Protein AF-A0A2M7DQI8-F1 (afdb_monomer)

Foldseek 3Di:
DDQADPPPPPQFQPPPPVPDPCNPVGDDDDDLVCVVVVLVVCLVVLHAEDEAEPRLLSVPDPVSLPPFFLVVVVVVLVSVLVSLLVCVVVVVSHFYYYPLQDTPCCVVDALQFADQQAALVPVQPVDWDADPVQFIDSDPLQPDGQDGVVVDPPVCSCVVGPVNVVNRRQGLNQEPCPLAQQCRPNSLHDLSQCCSQQVGSRYGRVVCLSVPVSSLVRVLVSDDPVSNVSNNVNTDPPGDRRDQDDGGSNNSNPPPDDD

Organism: NCBI:txid1974560

InterPro domains:
  IPR013785 Aldolase-type TIM barrel [G3DSA:3.20.20.70] (28-225)
  IPR023885 4Fe4S-binding SPASM domain [TIGR04085] (121-204)
  IPR050377 Radical SAM PqqA peptide cyclase/Mycofactocin maturase MftC-like [PTHR11228] (31-205)
  IPR058240 Radical SAM superfamily [SSF102114] (32-190)

Solvent-accessible surface area (backbone atoms only — not comparable to full-atom values): 15429 Å² total; per-residue (Å²): 133,86,71,73,70,84,79,78,81,65,47,29,66,67,65,85,51,95,82,47,95,56,64,90,77,50,72,52,75,78,55,80,83,48,51,70,55,49,51,54,50,46,60,76,67,63,48,54,55,49,75,48,62,59,90,68,70,77,49,76,33,82,87,49,76,84,68,63,41,54,71,52,51,55,55,50,49,48,54,49,36,54,51,50,54,49,38,54,75,63,67,51,77,42,48,42,32,34,67,100,76,47,53,78,63,50,90,80,51,83,89,73,67,44,48,51,84,37,40,58,60,57,94,44,72,92,47,74,43,71,45,97,90,34,34,31,21,66,42,87,82,54,64,51,71,75,43,38,63,85,82,42,54,72,66,56,48,70,73,69,27,62,66,59,52,60,56,67,67,45,28,25,62,72,26,82,52,79,66,34,21,48,42,30,71,49,24,44,32,51,47,35,52,5,30,73,66,68,73,35,64,69,45,48,13,65,67,50,50,63,42,51,64,48,40,61,68,54,45,43,80,74,48,56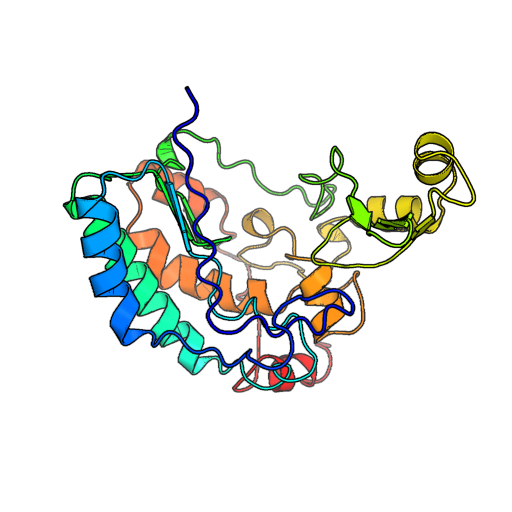,72,67,55,37,50,55,54,54,70,43,43,40,85,92,27,46,76,68,88,72,49,71,63,26,64,70,49,33,59,65,51,78,77,85,125

Sequence (259 aa):
MFNSARLELTGSCDIKCLYCHAGEKNSACYKEEEIPDLYKLLKKLGIYRWRLSQLWKTVRTEKNRDILNFSEYDKMFSLYADLISRHQGDGKPFMFSIDNVYYSWIDKEDYAPMSLSGHPCSYNYEFLCVNANGDLIFCPALNLPFASVKEQTIKEATVNSKWLSDFKNITVGSLSCGNCRYIKICGGGCRADSRRWLGTIKAIDPNSCCMMPRIEKRILPLLGEEEQKAFRSLINQDGSFPLIQGRNIQEATKSPERR

pLDDT: mean 79.58, std 18.84, range [30.72, 96.62]

Structure (mmCIF, N/CA/C/O backbone):
data_AF-A0A2M7DQI8-F1
#
_entry.id   AF-A0A2M7DQI8-F1
#
loop_
_atom_site.group_PDB
_atom_site.id
_atom_site.type_symbol
_atom_site.label_atom_id
_atom_site.label_alt_id
_atom_site.label_comp_id
_atom_site.label_asym_id
_atom_site.label_entity_id
_atom_site.label_seq_id
_atom_site.pdbx_PDB_ins_code
_atom_site.Cartn_x
_atom_site.Cartn_y
_atom_site.Cartn_z
_atom_site.occupancy
_atom_site.B_iso_or_equiv
_atom_site.auth_seq_id
_atom_site.auth_comp_id
_atom_site.auth_asym_id
_atom_site.auth_atom_id
_atom_site.pdbx_PDB_model_num
ATOM 1 N N . MET A 1 1 ? 6.430 -25.056 15.417 1.00 35.06 1 MET A N 1
ATOM 2 C CA . MET A 1 1 ? 5.352 -25.580 14.551 1.00 35.06 1 MET A CA 1
ATOM 3 C C . MET A 1 1 ? 4.614 -24.363 14.001 1.00 35.06 1 MET A C 1
ATOM 5 O O . MET A 1 1 ? 4.043 -23.620 14.788 1.00 35.06 1 MET A O 1
ATOM 9 N N . PHE A 1 2 ? 4.781 -24.033 12.716 1.00 30.72 2 PHE A N 1
ATOM 10 C CA . PHE A 1 2 ? 4.192 -22.822 12.129 1.00 30.72 2 PHE A CA 1
ATOM 11 C C . PHE A 1 2 ? 2.719 -23.086 11.800 1.00 30.72 2 PHE A C 1
ATOM 13 O O . PHE A 1 2 ? 2.414 -23.714 10.793 1.00 30.72 2 PHE A O 1
ATOM 20 N N . ASN A 1 3 ? 1.808 -22.609 12.650 1.00 32.09 3 ASN A N 1
ATOM 21 C CA . ASN A 1 3 ? 0.359 -22.715 12.443 1.00 32.09 3 ASN A CA 1
ATOM 22 C C . ASN A 1 3 ? -0.158 -21.560 11.563 1.00 32.09 3 ASN A C 1
ATOM 24 O O . ASN A 1 3 ? -1.115 -20.870 11.917 1.00 32.09 3 ASN A O 1
ATOM 28 N N . SER A 1 4 ? 0.505 -21.283 10.437 1.00 36.38 4 SER A N 1
ATOM 29 C CA . SER A 1 4 ? 0.066 -20.251 9.496 1.00 36.38 4 SER A CA 1
ATOM 30 C C . SER A 1 4 ? -0.778 -20.870 8.383 1.00 36.38 4 SER A C 1
ATOM 32 O O . SER A 1 4 ? -0.272 -21.437 7.420 1.00 36.38 4 SER A O 1
ATOM 34 N N . ALA A 1 5 ? -2.097 -20.716 8.482 1.00 36.84 5 ALA A N 1
ATOM 35 C CA . ALA A 1 5 ? -2.986 -20.918 7.346 1.00 36.84 5 ALA A CA 1
ATOM 36 C C . ALA A 1 5 ? -3.052 -19.612 6.539 1.00 36.84 5 ALA A C 1
ATOM 38 O O . ALA A 1 5 ? -3.620 -18.619 6.994 1.00 36.84 5 ALA A O 1
ATOM 39 N N . ARG A 1 6 ? -2.466 -19.589 5.336 1.00 39.00 6 ARG A N 1
ATOM 40 C CA . ARG A 1 6 ? -2.738 -18.533 4.352 1.00 39.00 6 ARG A CA 1
ATOM 41 C C . ARG A 1 6 ? -4.013 -18.916 3.608 1.00 39.00 6 ARG A C 1
ATOM 43 O O . ARG A 1 6 ? -3.951 -19.580 2.581 1.00 39.00 6 ARG A O 1
ATOM 50 N N . LEU A 1 7 ? -5.164 -18.511 4.140 1.00 37.44 7 LEU A N 1
ATOM 51 C CA . LEU A 1 7 ? -6.397 -18.519 3.359 1.00 37.44 7 LEU A CA 1
ATOM 52 C C . LEU A 1 7 ? -6.361 -17.322 2.404 1.00 37.44 7 LEU A C 1
ATOM 54 O O . LEU A 1 7 ? -6.697 -16.199 2.773 1.00 37.44 7 LEU A O 1
ATOM 58 N N . GLU A 1 8 ? -5.930 -17.559 1.168 1.00 37.31 8 GLU A N 1
ATOM 59 C CA . GLU A 1 8 ? -6.348 -16.707 0.060 1.00 37.31 8 GLU A CA 1
ATOM 60 C C . GLU A 1 8 ? -7.767 -17.125 -0.309 1.00 37.31 8 GLU A C 1
ATOM 62 O O . GLU A 1 8 ? -7.979 -18.100 -1.026 1.00 37.31 8 GLU A O 1
ATOM 67 N N . LEU A 1 9 ? -8.755 -16.392 0.207 1.00 38.78 9 LEU A N 1
ATOM 68 C CA . LEU A 1 9 ? -10.102 -16.431 -0.344 1.00 38.78 9 LEU A CA 1
ATOM 69 C C . LEU A 1 9 ? -10.062 -15.717 -1.692 1.00 38.78 9 LEU A C 1
ATOM 71 O O . LEU A 1 9 ? -10.496 -14.577 -1.837 1.00 38.78 9 LEU A O 1
ATOM 75 N N . THR A 1 10 ? -9.516 -16.394 -2.698 1.00 32.91 10 THR A N 1
ATOM 76 C CA . THR A 1 10 ? -9.933 -16.109 -4.057 1.00 32.91 10 THR A CA 1
ATOM 77 C C . THR A 1 10 ? -11.372 -16.599 -4.145 1.00 32.91 10 THR A C 1
ATOM 79 O O . THR A 1 10 ? -11.633 -17.771 -4.410 1.00 32.91 10 THR A O 1
ATOM 82 N N . GLY A 1 11 ? -12.328 -15.686 -3.984 1.00 46.19 11 GLY A N 1
ATOM 83 C CA . GLY A 1 11 ? -13.402 -15.734 -4.961 1.00 46.19 11 GLY A CA 1
ATOM 84 C C . GLY A 1 11 ? -12.736 -15.751 -6.338 1.00 46.19 11 GLY A C 1
ATOM 85 O O . GLY A 1 11 ? -11.694 -15.124 -6.523 1.00 46.19 11 GLY A O 1
ATOM 86 N N . SER A 1 12 ? -13.295 -16.500 -7.273 1.00 39.72 12 SER A N 1
ATOM 87 C CA . SER A 1 12 ? -12.975 -16.455 -8.698 1.00 39.72 12 SER A CA 1
ATOM 88 C C . SER A 1 12 ? -11.634 -15.883 -9.142 1.00 39.72 12 SER A C 1
ATOM 90 O O . SER A 1 12 ? -11.569 -14.697 -9.446 1.00 39.72 12 SER A O 1
ATOM 92 N N . CYS A 1 13 ? -10.582 -16.695 -9.213 1.00 41.12 13 CYS A N 1
ATOM 93 C CA . CYS A 1 13 ? -9.300 -16.271 -9.761 1.00 41.12 13 CYS A CA 1
ATOM 94 C C . CYS A 1 13 ? -9.490 -15.691 -11.176 1.00 41.12 13 CYS A 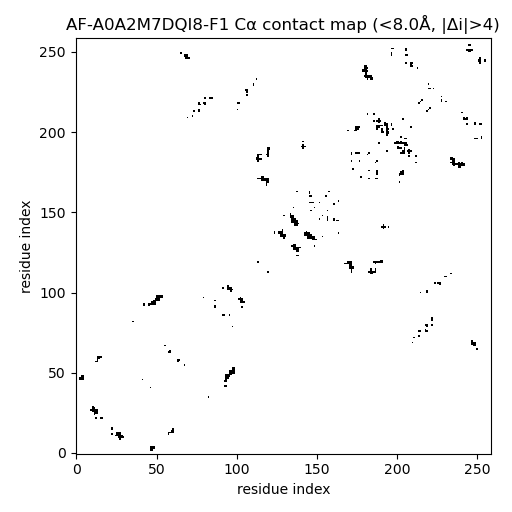C 1
ATOM 96 O O . CYS A 1 13 ? -9.887 -16.397 -12.100 1.00 41.12 13 CYS A O 1
ATOM 98 N N . ASP A 1 14 ? -9.228 -14.398 -11.353 1.00 43.34 14 ASP A N 1
ATOM 99 C CA . ASP A 1 14 ? -9.335 -13.719 -12.643 1.00 43.34 14 ASP A CA 1
ATOM 100 C C . ASP A 1 14 ? -8.095 -13.970 -13.510 1.00 43.34 14 ASP A C 1
ATOM 102 O O . ASP A 1 14 ? -8.153 -13.837 -14.727 1.00 43.34 14 ASP A O 1
ATOM 106 N N . ILE A 1 15 ? -6.979 -14.390 -12.910 1.00 42.72 15 ILE A N 1
ATOM 107 C CA . ILE A 1 15 ? -5.719 -14.668 -13.596 1.00 42.72 15 ILE A CA 1
ATOM 108 C C . ILE A 1 15 ? -5.953 -15.785 -14.622 1.00 42.72 15 ILE A C 1
ATOM 110 O O . ILE A 1 15 ? -6.125 -16.948 -14.259 1.00 42.72 15 ILE A O 1
ATOM 114 N N . LYS A 1 16 ? -5.909 -15.433 -15.917 1.00 43.94 16 LYS A N 1
ATOM 115 C CA . LYS A 1 16 ? -5.888 -16.358 -17.068 1.00 43.94 16 LYS A CA 1
ATOM 116 C C . LYS A 1 16 ? -4.582 -17.168 -17.097 1.00 43.94 16 LYS A C 1
ATOM 118 O O . LYS A 1 16 ? -3.816 -17.113 -18.056 1.00 43.94 16 LYS A O 1
ATOM 123 N N . CYS A 1 17 ? -4.268 -17.853 -16.006 1.00 46.31 17 CYS A N 1
ATOM 124 C CA . CYS A 1 17 ? -3.100 -18.703 -15.913 1.00 46.31 17 CYS A CA 1
ATOM 125 C C . CYS A 1 17 ? -3.298 -19.864 -16.887 1.00 46.31 17 CYS A C 1
ATOM 127 O O . CYS A 1 17 ? -4.238 -20.644 -16.736 1.00 46.31 17 CYS A O 1
ATOM 129 N N . LEU A 1 18 ? -2.399 -19.972 -17.869 1.00 42.81 18 LEU A N 1
ATOM 130 C CA . LEU A 1 18 ? -2.407 -21.012 -18.903 1.00 42.81 18 LEU A CA 1
ATOM 131 C C . LEU A 1 18 ? -2.403 -22.440 -18.314 1.00 42.81 18 LEU A C 1
ATOM 133 O O . LEU A 1 18 ? -2.777 -23.389 -18.989 1.00 42.81 18 LEU A O 1
ATOM 137 N N . TYR A 1 19 ? -1.995 -22.573 -17.047 1.00 44.25 19 TYR A N 1
ATOM 138 C CA . TYR A 1 19 ? -1.853 -23.828 -16.307 1.00 44.25 19 TYR A CA 1
ATOM 139 C C . TYR A 1 19 ? -2.870 -23.971 -15.160 1.00 44.25 19 TYR A C 1
ATOM 141 O O . TYR A 1 19 ? -2.673 -24.769 -14.244 1.00 44.25 19 TYR A O 1
ATOM 149 N N . CYS A 1 20 ? -3.945 -23.174 -15.148 1.00 52.25 20 CYS A N 1
ATOM 150 C CA . CYS A 1 20 ? -4.969 -23.275 -14.111 1.00 52.25 20 CYS A CA 1
ATOM 151 C C . CYS A 1 20 ? -5.833 -24.526 -14.319 1.00 52.25 20 CYS A C 1
ATOM 153 O O . CYS A 1 20 ? -6.620 -24.589 -15.259 1.00 52.25 20 CYS A O 1
ATOM 155 N N . HIS A 1 21 ? -5.765 -25.475 -13.383 1.00 43.22 21 HIS A N 1
ATOM 156 C CA . HIS A 1 21 ? -6.590 -26.691 -13.389 1.00 43.22 21 HIS A CA 1
ATOM 157 C C . HIS A 1 21 ? -8.115 -26.421 -13.369 1.00 43.22 21 HIS A C 1
ATOM 159 O O . HIS A 1 21 ? -8.899 -27.301 -13.709 1.00 43.22 21 HIS A O 1
ATOM 165 N N . ALA A 1 22 ? -8.552 -25.208 -13.003 1.00 42.72 22 ALA A N 1
ATOM 166 C CA . ALA A 1 22 ? -9.964 -24.824 -12.896 1.00 42.72 22 ALA A CA 1
ATOM 167 C C . ALA A 1 22 ? -10.318 -23.528 -13.660 1.00 42.72 22 ALA A C 1
ATOM 169 O O . ALA A 1 22 ? -11.302 -22.870 -13.326 1.00 42.72 22 ALA A O 1
ATOM 170 N N . GLY A 1 23 ? -9.533 -23.156 -14.683 1.00 47.59 23 GLY A N 1
ATOM 171 C CA . GLY A 1 23 ? -9.625 -21.859 -15.376 1.00 47.59 23 GLY A CA 1
ATOM 172 C C . GLY A 1 23 ? -11.013 -21.485 -15.918 1.00 47.59 23 GLY A C 1
ATOM 173 O O . GLY A 1 23 ? -11.367 -20.308 -15.921 1.00 47.59 23 GLY A O 1
ATOM 174 N N . GLU A 1 24 ? -11.818 -22.473 -16.318 1.00 45.56 24 GLU A N 1
ATOM 175 C CA . GLU A 1 24 ? -13.168 -22.275 -16.871 1.00 45.56 24 GLU A CA 1
ATOM 176 C C . GLU A 1 24 ? -14.267 -22.130 -15.805 1.00 45.56 24 GLU A C 1
ATOM 178 O O . GLU A 1 24 ? -15.355 -21.644 -16.102 1.00 45.56 24 GLU A O 1
ATOM 183 N N . LYS A 1 25 ? -13.998 -22.508 -14.546 1.00 44.69 25 LYS A N 1
ATOM 184 C CA . LYS A 1 25 ? -14.970 -22.457 -13.432 1.00 44.69 25 LYS A CA 1
ATOM 185 C C . LYS A 1 25 ? -14.831 -21.191 -12.582 1.00 44.69 25 LYS A C 1
ATOM 187 O O . LYS A 1 25 ? -15.401 -21.093 -11.495 1.00 44.69 25 LYS A O 1
ATOM 192 N N . ASN A 1 26 ? -14.058 -20.221 -13.062 1.00 47.56 26 ASN A N 1
ATOM 193 C CA . ASN A 1 26 ? -13.730 -19.028 -12.307 1.00 47.56 26 ASN A CA 1
ATOM 194 C C . ASN A 1 26 ? -14.814 -17.926 -12.428 1.00 47.56 26 ASN A C 1
ATOM 196 O O . ASN A 1 26 ? -14.869 -17.215 -13.425 1.00 47.56 26 ASN A O 1
ATOM 200 N N . SER A 1 27 ? -15.626 -17.729 -11.380 1.00 45.22 27 SER A N 1
ATOM 201 C CA . SER A 1 27 ? -16.492 -16.555 -11.133 1.00 45.22 27 SER A CA 1
ATOM 202 C C . SER A 1 27 ? -16.408 -16.064 -9.669 1.00 45.22 27 SER A C 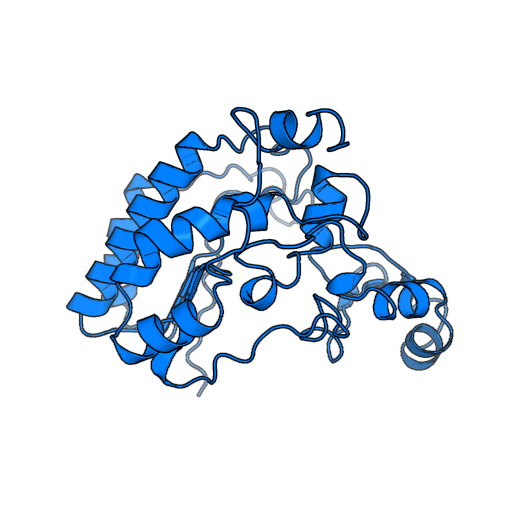1
ATOM 204 O O . SER A 1 27 ? -16.895 -16.724 -8.755 1.00 45.22 27 SER A O 1
ATOM 206 N N . ALA A 1 28 ? -15.792 -14.902 -9.410 1.00 44.03 28 ALA A N 1
ATOM 207 C CA . ALA A 1 28 ? -15.721 -14.336 -8.054 1.00 44.03 28 ALA A CA 1
ATOM 208 C C . ALA A 1 28 ? -16.813 -13.300 -7.876 1.00 44.03 28 ALA A C 1
ATOM 210 O O . ALA A 1 28 ? -16.879 -12.375 -8.681 1.00 44.03 28 ALA A O 1
ATOM 211 N N . CYS A 1 29 ? -17.493 -13.324 -6.736 1.00 46.25 29 CYS A N 1
ATOM 212 C CA . CYS A 1 29 ? -17.426 -12.164 -5.851 1.00 46.25 29 CYS A CA 1
ATOM 213 C C . CYS A 1 29 ? -17.783 -12.600 -4.424 1.00 46.25 29 CYS A C 1
ATOM 215 O O . CYS A 1 29 ? -18.856 -13.159 -4.221 1.00 46.25 29 CYS A O 1
ATOM 217 N N . TYR A 1 30 ? -16.902 -12.359 -3.447 1.00 50.34 30 TYR A N 1
ATOM 218 C CA . TYR A 1 30 ? -17.361 -12.217 -2.062 1.00 50.34 30 TYR A CA 1
ATOM 219 C C . TYR A 1 30 ? -18.121 -10.894 -1.979 1.00 50.34 30 TYR A C 1
ATOM 221 O O . TYR A 1 30 ? -17.737 -9.915 -2.626 1.00 50.34 30 TYR A O 1
ATOM 229 N N . LYS A 1 31 ? -19.198 -10.842 -1.200 1.00 64.62 31 LYS A N 1
ATOM 230 C CA . LYS A 1 31 ? -19.893 -9.574 -0.961 1.00 64.62 31 LYS A CA 1
ATOM 231 C C . LYS A 1 31 ? -19.241 -8.883 0.228 1.00 64.62 31 LYS A C 1
ATOM 233 O O . LYS A 1 31 ? -18.917 -9.533 1.217 1.00 64.62 31 LYS A O 1
ATOM 238 N N . GLU A 1 32 ? -19.056 -7.564 0.161 1.00 65.88 32 GLU A N 1
ATOM 239 C CA . GLU A 1 32 ? -18.510 -6.782 1.289 1.00 65.88 32 GLU A CA 1
ATOM 240 C C . GLU A 1 32 ? -19.294 -7.037 2.592 1.00 65.88 32 GLU A C 1
ATOM 242 O O . GLU A 1 32 ? -18.719 -7.090 3.678 1.00 65.88 32 GLU A O 1
ATOM 247 N N . GLU A 1 33 ? -20.595 -7.295 2.448 1.00 73.50 33 GLU A N 1
ATOM 248 C CA . GLU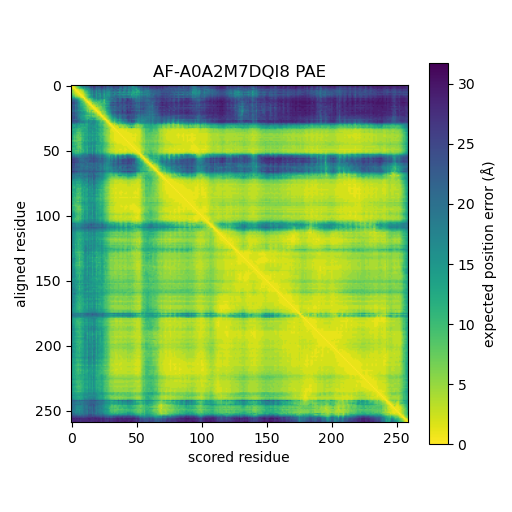 A 1 33 ? -21.551 -7.676 3.493 1.00 73.50 33 GLU A CA 1
ATOM 249 C C . GLU A 1 33 ? -21.163 -8.955 4.263 1.00 73.50 33 GLU A C 1
ATOM 251 O O . GLU A 1 33 ? -21.541 -9.105 5.421 1.00 73.50 33 GLU A O 1
ATOM 256 N N . GLU A 1 34 ? -20.380 -9.860 3.665 1.00 81.56 34 GLU A N 1
ATOM 257 C CA . GLU A 1 34 ? -19.975 -11.142 4.265 1.00 81.56 34 GLU A CA 1
ATOM 258 C C . GLU A 1 34 ? -18.700 -11.022 5.119 1.00 81.56 34 GLU A C 1
ATOM 260 O O . GLU A 1 34 ? -18.403 -11.893 5.941 1.00 81.56 34 GLU A O 1
ATOM 265 N N . ILE A 1 35 ? -17.930 -9.938 4.966 1.00 84.56 35 ILE A N 1
ATOM 266 C CA . ILE A 1 35 ? -16.648 -9.743 5.664 1.00 84.56 35 ILE A CA 1
ATOM 267 C C . ILE A 1 35 ? -16.811 -9.718 7.201 1.00 84.56 35 ILE A C 1
ATOM 269 O O . ILE A 1 35 ? -16.001 -10.344 7.896 1.00 84.56 35 ILE A O 1
ATOM 273 N N . PRO A 1 36 ? -17.847 -9.074 7.778 1.00 88.00 36 PRO A N 1
ATOM 274 C CA . PRO A 1 36 ? -18.129 -9.153 9.210 1.00 88.00 36 PRO A CA 1
ATOM 275 C C . PRO A 1 36 ? -18.366 -10.576 9.736 1.00 88.00 36 PRO A C 1
ATOM 277 O O . PRO A 1 36 ? -17.988 -10.865 10.875 1.00 88.00 36 PRO A O 1
ATOM 280 N N . ASP A 1 37 ? -18.986 -11.453 8.945 1.00 90.06 37 ASP A N 1
ATOM 281 C CA . ASP A 1 37 ? -19.247 -12.842 9.335 1.00 90.06 37 ASP A CA 1
ATOM 282 C C . ASP A 1 37 ? -18.010 -13.719 9.154 1.00 90.06 37 ASP A C 1
ATOM 284 O O . ASP A 1 37 ? -17.703 -14.536 10.027 1.00 90.06 37 ASP A O 1
ATOM 288 N N . LEU A 1 38 ? -17.221 -13.467 8.105 1.00 89.31 38 LEU A N 1
ATOM 289 C CA . LEU A 1 38 ? -15.893 -14.052 7.959 1.00 89.31 38 LEU A CA 1
ATOM 290 C C . LEU A 1 38 ? -15.020 -13.734 9.178 1.00 89.31 38 LEU A C 1
ATOM 292 O O . LEU A 1 38 ? -14.413 -14.641 9.740 1.00 89.31 38 LEU A O 1
ATOM 296 N N . TYR A 1 39 ? -15.001 -12.484 9.649 1.00 92.69 39 TYR A N 1
ATOM 297 C CA . TYR A 1 39 ? -14.269 -12.115 10.863 1.00 92.69 39 TYR A CA 1
ATOM 298 C C . TYR A 1 39 ? -14.684 -12.972 12.073 1.00 92.69 39 TYR A C 1
ATOM 300 O O . TYR A 1 39 ? -13.823 -13.497 12.784 1.00 92.69 39 TYR A O 1
ATOM 308 N N . LYS A 1 40 ? -15.995 -13.165 12.297 1.00 94.50 40 LYS A N 1
ATOM 309 C CA . LYS A 1 40 ? -16.505 -14.003 13.400 1.00 94.50 40 LYS A CA 1
ATOM 310 C C . LYS A 1 40 ? -16.031 -15.450 13.263 1.00 94.50 40 LYS A C 1
ATOM 312 O O . LYS A 1 40 ? -15.609 -16.047 14.254 1.00 94.50 40 LYS A O 1
ATOM 317 N N . LEU A 1 41 ? -16.083 -16.001 12.049 1.00 93.31 41 LEU A N 1
ATOM 318 C CA . LEU A 1 41 ? -15.613 -17.353 11.759 1.00 93.31 41 LEU A CA 1
ATOM 319 C C . LEU A 1 41 ? -14.111 -17.491 12.034 1.00 93.31 41 LEU A C 1
ATOM 321 O O . LEU A 1 41 ? -13.709 -18.399 12.754 1.00 93.31 41 LEU A O 1
ATOM 325 N N . LEU A 1 42 ? -13.290 -16.574 11.517 1.00 92.62 42 LEU A N 1
ATOM 326 C CA . LEU A 1 42 ? -11.838 -16.584 11.713 1.00 92.62 42 LEU A CA 1
ATOM 327 C C . LEU A 1 42 ? -11.465 -16.479 13.197 1.00 92.62 42 LEU A C 1
ATOM 329 O O . LEU A 1 42 ? -10.602 -17.223 13.663 1.00 92.62 42 LEU A O 1
ATOM 333 N N . LYS A 1 43 ? -12.166 -15.627 13.958 1.00 94.62 43 LYS A N 1
ATOM 334 C CA . LYS A 1 43 ? -12.015 -15.547 15.417 1.00 94.62 43 LYS A CA 1
ATOM 335 C C . LYS A 1 43 ? -12.332 -16.885 16.087 1.00 94.62 43 LYS A C 1
ATOM 337 O O . LYS A 1 43 ? -11.530 -17.369 16.878 1.00 94.62 43 LYS A O 1
ATOM 342 N N . LYS A 1 44 ? -13.467 -17.508 15.746 1.00 95.12 44 LYS A N 1
ATOM 343 C CA . LYS A 1 44 ? -13.873 -18.818 16.289 1.00 95.12 44 LYS A CA 1
ATOM 344 C C . LYS A 1 44 ? -12.856 -19.922 15.973 1.00 95.12 44 LYS A C 1
ATOM 346 O O . LYS A 1 44 ? -12.661 -20.812 16.792 1.00 95.12 44 LYS A O 1
ATOM 351 N N . LEU A 1 45 ? -12.224 -19.867 14.801 1.00 93.94 45 LEU A N 1
ATOM 352 C CA . LEU A 1 45 ? -11.203 -20.828 14.380 1.00 93.94 45 LEU A CA 1
ATOM 353 C C . LEU A 1 45 ? -9.861 -20.662 15.112 1.00 93.94 45 LEU A C 1
ATOM 355 O O . LEU A 1 45 ? -9.028 -21.558 15.018 1.00 93.94 45 LEU A O 1
ATOM 359 N N . GLY A 1 46 ? -9.629 -19.546 15.812 1.00 92.19 46 GLY A N 1
ATOM 360 C CA . GLY A 1 46 ? -8.365 -19.303 16.514 1.00 92.19 46 GLY A CA 1
ATOM 361 C C . GLY A 1 46 ? -7.167 -19.186 15.568 1.00 92.19 46 GLY A C 1
ATOM 362 O O . GLY A 1 46 ? -6.089 -19.703 15.858 1.00 92.19 46 GLY A O 1
ATOM 363 N N . ILE A 1 47 ? -7.358 -18.559 14.402 1.00 90.69 47 ILE A N 1
ATOM 364 C CA . ILE A 1 47 ? -6.284 -18.382 13.416 1.00 90.69 47 ILE A CA 1
ATOM 365 C C . ILE A 1 47 ? -5.117 -17.560 13.981 1.00 90.69 47 ILE A C 1
ATOM 367 O O . ILE A 1 47 ? -5.295 -16.704 14.840 1.00 90.69 47 ILE A O 1
ATOM 371 N N . TYR A 1 48 ? -3.917 -17.747 13.428 1.00 89.94 48 TYR A N 1
ATOM 372 C CA . TYR A 1 48 ? -2.754 -16.944 13.820 1.00 89.94 48 TYR A CA 1
ATOM 373 C C . TYR A 1 48 ? -2.772 -15.529 13.219 1.00 89.94 48 TYR A C 1
ATOM 375 O O . TYR A 1 48 ? -2.481 -14.544 13.900 1.00 89.94 48 TYR A O 1
ATOM 383 N N . ARG A 1 49 ? -3.095 -15.416 11.923 1.00 91.62 49 ARG A N 1
ATOM 384 C CA . ARG A 1 49 ? -3.015 -14.156 11.178 1.00 91.62 49 ARG A CA 1
ATOM 385 C C . ARG A 1 49 ? -4.087 -14.057 10.105 1.00 91.62 49 ARG A C 1
ATOM 387 O O . ARG A 1 49 ? -4.247 -14.974 9.305 1.00 91.62 49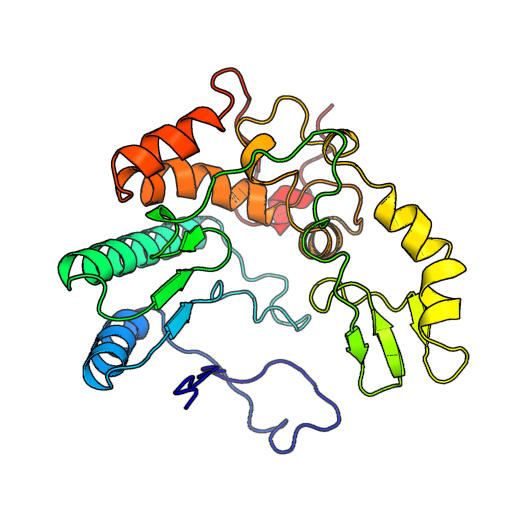 ARG A O 1
ATOM 394 N N . TRP A 1 50 ? -4.720 -12.892 10.022 1.00 91.50 50 TRP A N 1
ATOM 395 C CA . TRP A 1 50 ? -5.563 -12.490 8.906 1.00 91.50 50 TRP A CA 1
ATOM 396 C C . TRP A 1 50 ? -4.974 -11.270 8.203 1.00 91.50 50 TRP A C 1
ATOM 398 O O . TRP A 1 50 ? -4.696 -10.237 8.814 1.00 91.50 50 TRP A O 1
ATOM 408 N N . ARG A 1 51 ? -4.785 -11.394 6.891 1.00 88.94 51 ARG A N 1
ATOM 409 C CA . ARG A 1 51 ? -4.383 -10.296 6.018 1.00 88.94 51 ARG A CA 1
ATOM 410 C C . ARG A 1 51 ? -5.543 -9.973 5.091 1.00 88.94 51 ARG A C 1
ATOM 412 O O . ARG A 1 51 ? -5.867 -10.771 4.217 1.00 88.94 51 ARG A O 1
ATOM 419 N N . LEU A 1 52 ? -6.128 -8.799 5.274 1.00 85.44 52 LEU A N 1
ATOM 420 C CA . LEU A 1 52 ? -7.107 -8.251 4.356 1.00 85.44 52 LEU A CA 1
ATOM 421 C C . LEU A 1 52 ? -6.359 -7.457 3.287 1.00 85.44 52 LEU A C 1
ATOM 423 O O . LEU A 1 52 ? -5.935 -6.317 3.493 1.00 85.44 52 LEU A O 1
ATOM 427 N N . SER A 1 53 ? -6.132 -8.095 2.144 1.00 76.50 53 SER A N 1
ATOM 428 C CA . SER A 1 53 ? -5.645 -7.366 0.981 1.00 76.50 53 SER A CA 1
ATOM 429 C C . SER A 1 53 ? -6.722 -6.411 0.492 1.00 76.50 53 SER A C 1
ATOM 431 O O . SER A 1 53 ? -7.912 -6.700 0.603 1.00 76.50 53 SER A O 1
ATOM 433 N N . GLN A 1 54 ? -6.294 -5.265 -0.043 1.00 66.94 54 GLN A N 1
ATOM 434 C CA . GLN A 1 54 ? -7.208 -4.314 -0.671 1.00 66.94 54 GLN A CA 1
ATOM 435 C C . GLN A 1 54 ? -8.069 -5.091 -1.670 1.00 66.94 54 GLN A C 1
ATOM 437 O O . GLN A 1 54 ? -7.521 -5.697 -2.592 1.00 66.94 54 GLN A O 1
ATOM 442 N N . LEU A 1 55 ? -9.386 -5.105 -1.439 1.00 53.00 55 LEU A N 1
ATOM 443 C CA . LEU A 1 55 ? -10.367 -6.005 -2.071 1.00 53.00 55 LEU A CA 1
ATOM 444 C C . LEU A 1 55 ? -10.404 -5.898 -3.606 1.00 53.00 55 LEU A C 1
ATOM 446 O O . LEU A 1 55 ? -10.991 -6.730 -4.284 1.00 53.00 55 LEU A O 1
ATOM 450 N N . TRP A 1 56 ? -9.719 -4.898 -4.150 1.00 51.66 56 TRP A N 1
ATOM 451 C CA . TRP A 1 56 ? -9.636 -4.570 -5.564 1.00 51.66 56 TRP A CA 1
ATOM 452 C C . TRP A 1 56 ? -8.244 -4.844 -6.160 1.00 51.66 56 TRP A C 1
ATOM 454 O O . TRP A 1 56 ? -7.976 -4.524 -7.313 1.00 51.66 56 TRP A O 1
ATOM 464 N N . LYS A 1 57 ? -7.319 -5.469 -5.414 1.00 44.88 57 LYS A N 1
ATOM 465 C CA . LYS A 1 57 ? -6.036 -5.956 -5.964 1.00 44.88 57 LYS A CA 1
ATOM 466 C C . LYS A 1 57 ? -6.177 -7.241 -6.794 1.00 44.88 57 LYS A C 1
ATOM 468 O O . LYS A 1 57 ? -5.205 -7.654 -7.426 1.00 44.88 57 LYS A O 1
ATOM 473 N N . THR A 1 58 ? -7.384 -7.796 -6.907 1.00 39.78 58 THR A N 1
ATOM 474 C CA . THR A 1 58 ? -7.814 -8.722 -7.975 1.00 39.78 58 THR A CA 1
ATOM 475 C C . THR A 1 58 ? -8.127 -7.993 -9.292 1.00 39.78 58 THR A C 1
ATOM 477 O O . THR A 1 58 ? -8.849 -8.490 -10.145 1.00 39.78 58 THR A O 1
ATOM 480 N N . VAL A 1 59 ? -7.538 -6.815 -9.524 1.00 40.97 59 VAL A N 1
ATOM 481 C CA . VAL A 1 59 ? -7.350 -6.227 -10.863 1.00 40.97 59 VAL A CA 1
ATOM 482 C C . VAL A 1 59 ? -6.028 -6.757 -11.441 1.00 40.97 59 VAL A C 1
ATOM 484 O O . VAL A 1 59 ? -5.182 -6.013 -11.937 1.00 40.97 59 VAL A O 1
ATOM 487 N N . ARG A 1 60 ? -5.766 -8.065 -11.333 1.00 40.91 60 ARG A N 1
ATOM 488 C CA . ARG A 1 60 ? -4.647 -8.696 -12.057 1.00 40.91 60 ARG A CA 1
ATOM 489 C C . ARG A 1 60 ? -5.017 -8.993 -13.507 1.00 40.91 60 ARG A C 1
ATOM 491 O O . ARG A 1 60 ? -4.127 -9.311 -14.291 1.00 40.91 60 ARG A O 1
ATOM 498 N N . THR A 1 61 ? -6.274 -8.775 -13.889 1.00 46.47 61 THR A N 1
ATOM 499 C CA . THR A 1 61 ? -6.718 -8.811 -15.279 1.00 46.47 61 THR A CA 1
ATOM 500 C C . THR A 1 61 ? -7.226 -7.489 -15.823 1.00 46.47 61 THR A C 1
ATOM 502 O O . THR A 1 61 ? -7.768 -6.647 -15.111 1.00 46.47 61 THR A O 1
ATOM 505 N N . GLU A 1 62 ? -7.072 -7.339 -17.139 1.00 45.47 62 GLU A N 1
ATOM 506 C CA . GLU A 1 62 ? -7.591 -6.227 -17.943 1.00 45.47 62 GLU A CA 1
ATOM 507 C C . GLU A 1 62 ? -9.100 -5.996 -17.761 1.00 45.47 62 GLU A C 1
ATOM 509 O O . GLU A 1 62 ? -9.566 -4.879 -17.958 1.00 45.47 62 GLU A O 1
ATOM 514 N N . LYS A 1 63 ? -9.855 -7.018 -17.332 1.00 43.16 63 LYS A N 1
ATOM 515 C CA . LYS A 1 63 ? -11.314 -6.961 -17.158 1.00 43.16 63 LYS A CA 1
ATOM 516 C C . LYS A 1 63 ? -11.773 -6.008 -16.052 1.00 43.16 63 LYS A C 1
ATOM 518 O O . LYS A 1 63 ? -12.877 -5.490 -16.140 1.00 43.16 63 LYS A O 1
ATOM 523 N N . ASN A 1 64 ? -10.933 -5.749 -15.049 1.00 48.50 64 ASN A N 1
ATOM 524 C CA . ASN A 1 64 ? -11.302 -4.928 -13.891 1.00 48.50 64 ASN A CA 1
ATOM 525 C C . ASN A 1 64 ? -10.661 -3.530 -13.925 1.00 48.50 64 ASN A C 1
ATOM 527 O O . ASN A 1 64 ? -10.639 -2.828 -12.913 1.00 48.50 64 ASN A O 1
ATOM 531 N N . ARG A 1 65 ? -10.120 -3.115 -15.082 1.00 49.03 65 ARG A N 1
ATOM 532 C CA . ARG A 1 65 ? -9.414 -1.834 -15.240 1.00 49.03 65 ARG A CA 1
ATOM 533 C C . ARG A 1 65 ? -10.282 -0.625 -14.896 1.00 49.03 65 ARG A C 1
ATOM 535 O O . ARG A 1 65 ? -9.707 0.387 -14.516 1.00 49.03 65 ARG A O 1
ATOM 542 N N . ASP A 1 66 ? -11.608 -0.743 -14.973 1.00 50.97 66 ASP A N 1
ATOM 543 C CA . ASP A 1 66 ? -12.552 0.384 -14.932 1.00 50.97 66 ASP A CA 1
ATOM 544 C C . ASP A 1 66 ? -13.421 0.464 -13.661 1.00 50.97 66 ASP A C 1
ATOM 546 O O . ASP A 1 66 ? -14.339 1.277 -13.604 1.00 50.97 66 ASP A O 1
ATOM 550 N N . ILE A 1 67 ? -13.153 -0.350 -12.630 1.00 54.97 67 ILE A N 1
ATOM 551 C CA . ILE A 1 67 ? -14.131 -0.546 -11.540 1.00 54.97 67 ILE A CA 1
ATOM 552 C C . ILE A 1 67 ? -13.955 0.418 -10.348 1.00 54.97 67 ILE A C 1
ATOM 554 O O . ILE A 1 67 ? -14.907 0.672 -9.629 1.00 54.97 67 ILE A O 1
ATOM 558 N N . LEU A 1 68 ? -12.780 1.022 -10.138 1.00 59.84 68 LEU A N 1
ATOM 559 C CA . LEU A 1 68 ? -12.498 1.747 -8.885 1.00 59.84 68 LEU A CA 1
ATOM 560 C C . LEU A 1 68 ? -13.121 3.151 -8.803 1.00 59.84 68 LEU A C 1
ATOM 562 O O . LEU A 1 68 ? -12.503 4.127 -9.231 1.00 59.84 68 LEU A O 1
ATOM 566 N N . ASN A 1 69 ? -14.286 3.280 -8.165 1.00 67.75 69 ASN A N 1
ATOM 567 C CA . ASN A 1 69 ? -14.919 4.567 -7.860 1.00 67.75 69 ASN A CA 1
ATOM 568 C C . ASN A 1 69 ? -14.455 5.110 -6.490 1.00 67.75 69 ASN A C 1
ATOM 570 O O . ASN A 1 69 ? -14.427 4.401 -5.488 1.00 67.75 69 ASN A O 1
ATOM 574 N N . PHE A 1 70 ? -14.117 6.398 -6.387 1.00 69.69 70 PHE A N 1
ATOM 575 C CA . PHE A 1 70 ? -13.674 7.007 -5.124 1.00 69.69 70 PHE A CA 1
ATOM 576 C C . PHE A 1 70 ? -14.741 6.999 -4.024 1.00 69.69 70 PHE A C 1
ATOM 578 O O . PHE A 1 70 ? -14.389 6.987 -2.846 1.00 69.69 70 PHE A O 1
ATOM 585 N N . SER A 1 71 ? -16.028 6.960 -4.372 1.00 68.31 71 SER A N 1
ATOM 586 C CA . SER A 1 71 ? -17.101 6.759 -3.388 1.00 68.31 71 SER A CA 1
ATOM 587 C C . SER A 1 71 ? -17.071 5.359 -2.757 1.00 68.31 71 SER A C 1
ATOM 589 O O . SER A 1 71 ? -17.465 5.196 -1.602 1.00 68.31 71 SER A O 1
ATOM 591 N N . GLU A 1 72 ? -16.530 4.361 -3.459 1.00 73.44 72 GLU A N 1
ATOM 592 C CA . GLU A 1 72 ? -16.304 3.020 -2.912 1.00 73.44 72 GLU A CA 1
ATOM 593 C C . GLU A 1 72 ? -15.125 3.008 -1.940 1.00 73.44 72 GLU A C 1
ATOM 595 O O . GLU A 1 72 ? -15.164 2.270 -0.961 1.00 73.44 72 GLU A O 1
ATOM 600 N N . TYR A 1 73 ? -14.127 3.890 -2.104 1.00 77.50 73 TYR A N 1
ATOM 601 C CA . TYR A 1 73 ? -13.071 4.041 -1.096 1.00 77.50 73 TYR A CA 1
ATOM 602 C C . TYR A 1 73 ? -13.643 4.500 0.243 1.00 77.50 73 TYR A C 1
ATOM 604 O O . TYR A 1 73 ? -13.203 4.032 1.285 1.00 77.50 73 TYR A O 1
ATOM 612 N N . ASP A 1 74 ? -14.618 5.406 0.255 1.00 80.81 74 ASP A N 1
ATOM 613 C CA . ASP A 1 74 ? -15.219 5.844 1.514 1.00 80.81 74 ASP A CA 1
ATOM 614 C C . ASP A 1 74 ? -16.004 4.730 2.212 1.00 80.81 74 ASP A C 1
ATOM 616 O O . ASP A 1 74 ? -15.880 4.591 3.429 1.00 80.81 74 ASP A O 1
ATOM 620 N N . LYS A 1 75 ? -16.733 3.897 1.458 1.00 81.69 75 LYS A N 1
ATOM 621 C CA . LYS A 1 75 ? -17.385 2.690 1.994 1.00 81.69 75 LYS A CA 1
ATOM 622 C C . LYS A 1 75 ? -16.360 1.678 2.510 1.00 81.69 75 LYS A C 1
ATOM 624 O O . LYS A 1 75 ? -16.468 1.221 3.644 1.00 81.69 75 LYS A O 1
ATOM 629 N N . MET A 1 76 ? -15.320 1.410 1.724 1.00 82.69 76 MET A N 1
ATOM 630 C CA . MET A 1 76 ? -14.223 0.510 2.077 1.00 82.69 76 MET A CA 1
ATOM 631 C C . MET A 1 76 ? -13.518 0.958 3.362 1.00 82.69 76 MET A C 1
ATOM 633 O O . MET A 1 76 ? -13.276 0.150 4.251 1.00 82.69 76 MET A O 1
ATOM 637 N N . PHE A 1 77 ? -13.205 2.247 3.494 1.00 88.81 77 PHE A N 1
ATOM 638 C CA . PHE A 1 77 ? -12.567 2.761 4.701 1.00 88.81 77 PHE A CA 1
ATOM 639 C C . PHE A 1 77 ? -13.509 2.778 5.913 1.00 88.81 77 PHE A C 1
ATOM 641 O O . PHE A 1 77 ? -13.014 2.667 7.032 1.00 88.81 77 PHE A O 1
ATOM 648 N N . SER A 1 78 ? -14.831 2.884 5.725 1.00 89.62 78 SER A N 1
ATOM 649 C CA . SER A 1 78 ? -15.792 2.630 6.810 1.00 89.62 78 SER A CA 1
ATOM 650 C C . SER A 1 78 ? -15.731 1.167 7.263 1.00 89.62 78 SER A C 1
ATOM 652 O O . SER A 1 78 ? -15.569 0.914 8.449 1.00 89.62 78 SER A O 1
ATOM 654 N N . LEU A 1 79 ? -15.740 0.206 6.330 1.00 88.81 79 LEU A N 1
ATOM 655 C CA . LEU A 1 79 ? -15.584 -1.215 6.662 1.00 88.81 79 LEU A CA 1
ATOM 656 C C . LEU A 1 79 ? -14.251 -1.496 7.378 1.00 88.81 79 LEU A C 1
ATOM 658 O O . LEU A 1 79 ? -14.210 -2.255 8.344 1.00 88.81 79 LEU A O 1
ATOM 662 N N . TYR A 1 80 ? -13.152 -0.891 6.921 1.00 92.31 80 TYR A N 1
ATOM 663 C CA . TYR A 1 80 ? -11.849 -1.023 7.576 1.00 92.31 80 TYR A CA 1
ATOM 664 C C . TYR A 1 80 ? -11.874 -0.486 9.003 1.00 92.31 80 TYR A C 1
ATOM 666 O O . TYR A 1 80 ? -11.389 -1.171 9.900 1.00 92.31 80 TYR A O 1
ATOM 674 N N . ALA A 1 81 ? -12.457 0.696 9.217 1.00 94.94 81 ALA A N 1
ATOM 675 C CA . ALA A 1 81 ? -12.628 1.263 10.548 1.00 94.94 81 ALA A CA 1
ATOM 676 C C . ALA A 1 81 ? -13.422 0.313 11.460 1.00 94.94 81 ALA A C 1
ATOM 678 O O . ALA A 1 81 ? -12.944 -0.030 12.539 1.00 94.94 81 ALA A O 1
ATOM 679 N N . ASP A 1 82 ? -14.558 -0.205 10.985 1.00 94.75 82 ASP A N 1
ATOM 680 C CA . ASP A 1 82 ? -15.405 -1.129 11.747 1.00 94.75 82 ASP A CA 1
ATOM 681 C C . ASP A 1 82 ? -14.667 -2.421 12.131 1.00 94.75 82 ASP A C 1
ATOM 683 O O . ASP A 1 82 ? -14.774 -2.899 13.264 1.00 94.75 82 ASP A O 1
ATOM 687 N N . LEU A 1 83 ? -13.895 -2.995 11.201 1.00 94.50 83 LEU A N 1
ATOM 688 C CA . LEU A 1 83 ? -13.098 -4.197 11.457 1.00 94.50 83 LEU A CA 1
ATOM 689 C C . LEU A 1 83 ? -11.963 -3.936 12.447 1.00 94.50 83 LEU A C 1
ATOM 691 O O . LEU A 1 83 ? -11.729 -4.772 13.317 1.00 94.50 83 LEU A O 1
ATOM 695 N N . ILE A 1 84 ? -11.275 -2.797 12.332 1.00 95.38 84 ILE A N 1
ATOM 696 C CA . ILE A 1 84 ? -10.204 -2.405 13.256 1.00 95.38 84 ILE A CA 1
ATOM 697 C C . ILE A 1 84 ? -10.774 -2.219 14.662 1.00 95.38 84 ILE A C 1
ATOM 699 O O . ILE A 1 84 ? -10.281 -2.847 15.596 1.00 95.38 84 ILE A O 1
ATOM 703 N N . SER A 1 85 ? -11.845 -1.436 14.813 1.00 95.94 85 SER A N 1
ATOM 704 C CA . SER A 1 85 ? -12.475 -1.199 16.115 1.00 95.94 85 SER A CA 1
ATOM 705 C C . SER A 1 85 ? -12.986 -2.492 16.745 1.00 95.94 85 SER A C 1
ATOM 707 O O . SER A 1 85 ? -12.797 -2.715 17.940 1.00 95.94 85 SER A O 1
ATOM 709 N N . ARG A 1 86 ? -13.579 -3.391 15.950 1.00 96.12 86 ARG A N 1
ATOM 710 C CA . ARG A 1 86 ? -14.016 -4.707 16.433 1.00 96.12 86 ARG A CA 1
ATOM 711 C C . ARG A 1 86 ? -12.841 -5.581 16.867 1.00 96.12 86 ARG A C 1
ATOM 713 O O . ARG A 1 86 ? -12.908 -6.199 17.924 1.00 96.12 86 ARG A O 1
ATOM 720 N N . HIS A 1 87 ? -11.771 -5.624 16.073 1.00 96.06 87 HIS A N 1
ATOM 721 C CA . HIS A 1 87 ? -10.555 -6.379 16.385 1.00 96.06 87 HIS A CA 1
ATOM 722 C C . HIS A 1 87 ? -9.891 -5.892 17.673 1.00 96.06 87 HIS A C 1
ATOM 724 O O . HIS A 1 87 ? -9.510 -6.710 18.509 1.00 96.06 87 HIS A O 1
ATOM 730 N N . GLN A 1 88 ? -9.822 -4.575 17.872 1.00 94.19 88 GLN A N 1
ATOM 731 C CA . GLN A 1 88 ? -9.333 -3.965 19.108 1.00 94.19 88 GLN A CA 1
ATOM 732 C C . GLN A 1 88 ? -10.248 -4.276 20.300 1.00 94.19 88 GLN A C 1
ATOM 734 O O . GLN A 1 88 ? -9.751 -4.695 21.343 1.00 94.19 88 GLN A O 1
ATOM 739 N N . GLY A 1 89 ? -11.570 -4.137 20.140 1.00 95.12 89 GLY A N 1
ATOM 740 C CA . GLY A 1 89 ? -12.553 -4.435 21.189 1.00 95.12 89 GLY A CA 1
ATOM 741 C C . GLY A 1 89 ? -12.583 -5.908 21.614 1.00 95.12 89 GLY A C 1
ATOM 742 O O . GLY A 1 89 ? -12.841 -6.209 22.773 1.00 95.12 89 GLY A O 1
ATOM 743 N N . ASP A 1 90 ? -12.245 -6.822 20.703 1.00 96.44 90 ASP A N 1
ATOM 744 C CA . ASP A 1 90 ? -12.066 -8.251 20.983 1.00 96.44 90 ASP A CA 1
ATOM 745 C C . ASP A 1 90 ? -10.692 -8.589 21.611 1.00 96.44 90 ASP A C 1
ATOM 747 O O . ASP A 1 90 ? -10.359 -9.765 21.759 1.00 96.44 90 ASP A O 1
ATOM 751 N N . GLY A 1 91 ? -9.865 -7.594 21.952 1.00 94.50 91 GLY A N 1
ATOM 752 C CA . GLY A 1 91 ? -8.545 -7.809 22.554 1.00 94.50 91 GLY A CA 1
ATOM 753 C C . GLY A 1 91 ? -7.472 -8.276 21.565 1.00 94.50 91 GLY A C 1
ATOM 754 O O . GLY A 1 91 ? -6.546 -8.981 21.958 1.00 94.50 91 GLY A O 1
ATOM 755 N N . LYS A 1 92 ? -7.587 -7.899 20.282 1.00 94.25 92 LYS A N 1
ATOM 756 C CA . LYS A 1 92 ? -6.683 -8.291 19.184 1.00 94.25 92 LYS A CA 1
ATOM 757 C C . LYS A 1 92 ? -6.486 -9.827 19.097 1.00 94.25 92 LYS A C 1
ATOM 759 O O . LYS A 1 92 ? -5.353 -10.299 19.188 1.00 94.25 92 LYS A O 1
ATOM 764 N N . PRO A 1 93 ? -7.548 -10.631 18.866 1.00 95.12 93 PRO A N 1
ATOM 765 C CA . PRO A 1 93 ? -7.530 -12.098 19.028 1.00 95.12 93 PRO A CA 1
ATOM 766 C C . PRO A 1 93 ? -6.609 -12.868 18.060 1.00 95.12 93 PRO A C 1
ATOM 768 O O . PRO A 1 93 ? -6.384 -14.061 18.235 1.00 95.12 93 PRO A O 1
ATOM 771 N N . PHE A 1 94 ? -6.099 -12.205 17.024 1.00 94.00 94 PHE A N 1
ATOM 772 C CA . PHE A 1 94 ? -5.133 -12.724 16.054 1.00 94.00 94 PHE A CA 1
ATOM 773 C C . PHE A 1 94 ? -4.357 -11.560 15.428 1.00 94.00 94 PHE A C 1
ATOM 775 O O . PHE A 1 94 ? -4.771 -10.406 15.541 1.00 94.00 94 PHE A O 1
ATOM 782 N N . MET A 1 95 ? -3.263 -11.825 14.711 1.00 93.38 95 MET A N 1
ATOM 783 C CA . MET A 1 95 ? -2.564 -10.773 13.962 1.00 93.38 95 MET A CA 1
ATOM 784 C C . MET A 1 95 ? -3.438 -10.284 12.804 1.00 93.38 95 MET A C 1
ATOM 786 O O . MET A 1 95 ? -3.727 -11.052 11.888 1.00 93.38 95 MET A O 1
ATOM 790 N N . PHE A 1 96 ? -3.838 -9.014 12.810 1.00 93.25 96 PHE A N 1
ATOM 791 C CA . PHE A 1 96 ? -4.675 -8.440 11.759 1.00 93.25 96 PHE A CA 1
ATOM 792 C C . PHE A 1 96 ? -3.927 -7.352 10.998 1.00 93.25 96 PHE A C 1
ATOM 794 O O . PHE A 1 96 ? -3.288 -6.484 11.590 1.00 93.25 96 PHE A O 1
ATOM 801 N N . SER A 1 97 ? -3.997 -7.398 9.672 1.00 92.56 97 SER A N 1
ATOM 802 C CA . SER A 1 97 ? -3.432 -6.350 8.826 1.00 92.56 97 SER A CA 1
ATOM 803 C C . SER A 1 97 ? -4.303 -6.071 7.619 1.00 92.56 97 SER A C 1
ATOM 805 O O . SER A 1 97 ? -4.773 -7.010 6.975 1.00 92.56 97 SER A O 1
ATOM 807 N N . ILE A 1 98 ? -4.418 -4.793 7.276 1.00 90.31 98 ILE A N 1
ATOM 808 C CA . ILE A 1 98 ? -4.996 -4.300 6.031 1.00 90.31 98 ILE A CA 1
ATOM 809 C C . ILE A 1 98 ? -3.857 -3.691 5.218 1.00 90.31 98 ILE A C 1
ATOM 811 O O . ILE A 1 98 ? -3.167 -2.781 5.684 1.00 90.31 98 ILE A O 1
ATOM 815 N N . ASP A 1 99 ? -3.645 -4.203 4.006 1.00 85.19 99 ASP A N 1
ATOM 816 C CA . ASP A 1 99 ? -2.488 -3.842 3.182 1.00 85.19 99 ASP A CA 1
ATOM 817 C C . ASP A 1 99 ? -2.345 -2.330 2.980 1.00 85.19 99 ASP A C 1
ATOM 819 O O . ASP A 1 99 ? -3.226 -1.689 2.403 1.00 85.19 99 ASP A O 1
ATOM 823 N N . ASN A 1 100 ? -1.187 -1.791 3.377 1.00 83.94 100 ASN A N 1
ATOM 824 C CA . ASN A 1 100 ? -0.835 -0.367 3.301 1.00 83.94 100 ASN A CA 1
ATOM 825 C C . ASN A 1 100 ? -1.765 0.571 4.103 1.00 83.94 100 ASN A C 1
ATOM 827 O O . ASN A 1 100 ? -1.772 1.771 3.841 1.00 83.94 100 ASN A O 1
ATOM 831 N N . VAL A 1 101 ? -2.558 0.043 5.043 1.00 89.75 101 VAL A N 1
ATOM 832 C CA . VAL A 1 101 ? -3.533 0.822 5.829 1.00 89.75 101 VAL A CA 1
ATOM 833 C C . VAL A 1 101 ? -3.342 0.625 7.331 1.00 89.75 101 VAL A C 1
ATOM 835 O O . VAL A 1 101 ? -3.299 1.609 8.061 1.00 89.75 101 VAL A O 1
ATOM 838 N N . TYR A 1 102 ? -3.249 -0.622 7.804 1.00 90.94 102 TYR A N 1
ATOM 839 C CA . TYR A 1 102 ? -3.239 -0.929 9.236 1.00 90.94 102 TYR A CA 1
ATOM 840 C C . TYR A 1 102 ? -2.502 -2.235 9.538 1.00 90.94 102 TYR A C 1
ATOM 842 O O . TYR A 1 102 ? -2.654 -3.218 8.812 1.00 90.94 102 TYR A O 1
ATOM 850 N N . TYR A 1 103 ? -1.773 -2.267 10.652 1.00 90.75 103 TYR A N 1
ATOM 851 C CA . TYR A 1 103 ? -1.160 -3.471 11.209 1.00 90.75 103 TYR A CA 1
ATOM 852 C C . TYR A 1 103 ? -1.409 -3.493 12.717 1.00 90.75 103 TYR A C 1
ATOM 854 O O . TYR A 1 103 ? -1.102 -2.528 13.409 1.00 90.75 103 TYR A O 1
ATOM 862 N N . SER A 1 104 ? -1.939 -4.594 13.251 1.00 91.00 104 SER A N 1
ATOM 863 C CA . SER A 1 104 ? -2.322 -4.668 14.668 1.00 91.00 104 SER A CA 1
ATOM 864 C C . SER A 1 104 ? -1.145 -4.704 15.649 1.00 91.00 104 SER A C 1
ATOM 866 O O . SER A 1 104 ? -1.367 -4.646 16.859 1.00 91.00 104 SER A O 1
ATOM 868 N N . TRP A 1 105 ? 0.075 -4.844 15.126 1.00 87.00 105 TRP A N 1
ATOM 869 C CA . TRP A 1 105 ? 1.350 -4.895 15.848 1.00 87.00 105 TRP A CA 1
ATOM 870 C C . TRP A 1 105 ? 2.239 -3.671 15.579 1.00 87.00 105 TRP A C 1
ATOM 872 O O . TRP A 1 105 ? 3.429 -3.701 15.877 1.00 87.00 105 TRP A O 1
ATOM 882 N N . ILE A 1 106 ? 1.689 -2.619 14.960 1.00 78.31 106 ILE A N 1
ATOM 883 C CA . ILE A 1 106 ? 2.455 -1.414 14.615 1.00 78.31 106 ILE A CA 1
ATOM 884 C C . ILE A 1 106 ? 2.936 -0.640 15.854 1.00 78.31 106 ILE A C 1
ATOM 886 O O . ILE A 1 106 ? 3.888 0.119 15.762 1.00 78.31 106 ILE A O 1
ATOM 890 N N . ASP A 1 107 ? 2.322 -0.877 17.015 1.00 70.88 107 ASP A N 1
ATOM 891 C CA . ASP A 1 107 ? 2.755 -0.388 18.331 1.00 70.88 107 ASP A CA 1
ATOM 892 C C . ASP A 1 107 ? 4.163 -0.859 18.729 1.00 70.88 107 ASP A C 1
ATOM 894 O O . ASP A 1 107 ? 4.774 -0.288 19.628 1.00 70.88 107 ASP A O 1
ATOM 898 N N . LYS A 1 108 ? 4.679 -1.905 18.077 1.00 68.25 108 LYS A N 1
ATOM 899 C CA . LYS A 1 108 ? 5.987 -2.507 18.367 1.00 68.25 108 LYS A CA 1
ATOM 900 C C . LYS A 1 108 ? 7.061 -2.169 17.333 1.00 68.25 108 LYS A C 1
ATOM 902 O O . LYS A 1 108 ? 8.161 -2.702 17.430 1.00 68.25 108 LYS A O 1
ATOM 907 N N . GLU A 1 109 ? 6.737 -1.342 16.343 1.00 68.06 109 GLU A N 1
ATOM 908 C CA . GLU A 1 109 ? 7.609 -1.020 15.213 1.00 68.06 109 GLU A CA 1
ATOM 909 C C . GLU A 1 109 ? 7.927 0.478 15.189 1.00 68.06 109 GLU A C 1
ATOM 911 O O . GLU A 1 109 ? 7.059 1.317 15.441 1.00 68.06 109 GLU A O 1
ATOM 916 N N . ASP A 1 110 ? 9.160 0.825 14.824 1.00 65.75 110 ASP A N 1
ATOM 917 C CA . ASP A 1 110 ? 9.543 2.222 14.638 1.00 65.75 110 ASP A CA 1
ATOM 918 C C . ASP A 1 110 ? 8.970 2.767 13.322 1.00 65.75 110 ASP A C 1
ATOM 920 O O . ASP A 1 110 ? 9.208 2.239 12.230 1.00 65.75 110 ASP A O 1
ATOM 924 N N . TYR A 1 111 ? 8.247 3.885 13.408 1.00 70.88 111 TYR A N 1
ATOM 925 C CA . TYR A 1 111 ? 7.781 4.637 12.244 1.00 70.88 111 TYR A CA 1
ATOM 926 C C . TYR A 1 111 ? 8.954 5.381 11.586 1.00 70.88 111 TYR A C 1
ATOM 928 O O . TYR A 1 111 ? 9.144 6.583 11.776 1.00 70.88 111 TYR A O 1
ATOM 936 N N . ALA A 1 112 ? 9.756 4.666 10.798 1.00 79.69 112 ALA A N 1
ATOM 937 C CA . ALA A 1 112 ? 10.862 5.261 10.059 1.00 79.69 112 ALA A CA 1
ATOM 938 C C . ALA A 1 112 ? 10.339 6.133 8.893 1.00 79.69 112 ALA A C 1
ATOM 940 O O . ALA A 1 112 ? 9.634 5.623 8.015 1.00 79.69 112 ALA A O 1
ATOM 941 N N . PRO A 1 113 ? 10.675 7.437 8.835 1.00 86.94 113 PRO A N 1
ATOM 942 C CA . PRO A 1 113 ? 10.272 8.295 7.727 1.00 86.94 113 PRO A CA 1
ATOM 943 C C . PRO A 1 113 ? 10.923 7.850 6.414 1.00 86.94 113 PRO A C 1
ATOM 945 O O . PRO A 1 113 ? 12.119 7.557 6.355 1.00 86.94 113 PRO A O 1
ATOM 948 N N . MET A 1 114 ? 10.167 7.921 5.322 1.00 89.19 114 MET A N 1
ATOM 949 C CA . MET A 1 114 ? 10.725 7.812 3.978 1.00 89.19 114 MET A CA 1
ATOM 950 C C . MET A 1 114 ? 11.669 8.987 3.699 1.00 89.19 114 MET A C 1
ATOM 952 O O . MET A 1 114 ? 11.283 10.155 3.802 1.00 89.19 114 MET A O 1
ATOM 956 N N . SER A 1 115 ? 12.903 8.672 3.301 1.00 90.56 115 SER A N 1
ATOM 957 C CA . SER A 1 115 ? 13.891 9.666 2.876 1.00 90.56 115 SER A CA 1
ATOM 958 C C . SER A 1 115 ? 13.628 10.137 1.446 1.00 90.56 115 SER A C 1
ATOM 960 O O . SER A 1 115 ? 13.390 9.319 0.558 1.00 90.56 115 SER A O 1
ATOM 962 N N . LEU A 1 116 ? 13.775 11.444 1.196 1.00 90.25 116 LEU A N 1
ATOM 963 C CA . LEU A 1 116 ? 13.709 12.016 -0.154 1.00 90.25 116 LEU A CA 1
ATOM 964 C C . LEU A 1 116 ? 14.818 11.487 -1.077 1.00 90.25 116 LEU A C 1
ATOM 966 O O . LEU A 1 116 ? 14.600 11.373 -2.280 1.00 90.25 116 LEU A O 1
ATOM 970 N N . SER A 1 117 ? 15.983 11.133 -0.529 1.00 92.81 117 SER A N 1
ATOM 971 C CA . SER A 1 117 ? 17.072 10.492 -1.279 1.00 92.81 117 SER A CA 1
ATOM 972 C C . SER A 1 117 ? 16.921 8.970 -1.379 1.00 92.81 117 SER A C 1
ATOM 974 O O . SER A 1 117 ? 17.640 8.336 -2.146 1.00 92.81 117 SER A O 1
ATOM 976 N N . GLY A 1 118 ? 15.997 8.377 -0.617 1.00 92.38 118 GLY A N 1
ATOM 977 C CA . GLY A 1 118 ? 15.732 6.942 -0.631 1.00 92.38 118 GLY A CA 1
ATOM 978 C C . GLY A 1 118 ? 14.896 6.513 -1.835 1.00 92.38 118 GLY A C 1
ATOM 979 O O . GLY A 1 118 ? 14.228 7.328 -2.470 1.00 92.38 118 GLY A O 1
ATOM 980 N N . HIS A 1 119 ? 14.900 5.213 -2.130 1.00 93.81 119 HIS A N 1
ATOM 981 C CA . HIS A 1 119 ? 14.053 4.627 -3.169 1.00 93.81 119 HIS A CA 1
ATOM 982 C C . HIS A 1 119 ? 12.693 4.187 -2.581 1.00 93.81 119 HIS A C 1
ATOM 984 O O . HIS A 1 119 ? 12.676 3.530 -1.539 1.00 93.81 119 HIS A O 1
ATOM 990 N N . PRO A 1 120 ? 11.547 4.447 -3.246 1.00 92.44 120 PRO A N 1
ATOM 991 C CA . PRO A 1 120 ? 10.204 4.095 -2.745 1.00 92.44 120 PRO A CA 1
ATOM 992 C C . PRO A 1 120 ? 9.970 2.591 -2.514 1.00 92.44 120 PRO A C 1
ATOM 994 O O . PRO A 1 120 ? 9.063 2.194 -1.790 1.00 92.44 120 PRO A O 1
ATOM 997 N N . CYS A 1 121 ? 10.765 1.738 -3.158 1.00 92.56 121 CYS A N 1
ATOM 998 C CA . CYS A 1 121 ? 10.750 0.277 -3.002 1.00 92.56 121 CYS A CA 1
ATOM 999 C C . CYS A 1 121 ? 12.032 -0.294 -2.382 1.00 92.56 121 CYS A C 1
ATOM 1001 O O . CYS A 1 121 ? 12.367 -1.442 -2.666 1.00 92.56 121 CYS A O 1
ATOM 1003 N N . SER A 1 122 ? 12.774 0.490 -1.593 1.00 89.81 122 SER A N 1
ATOM 1004 C CA . SER A 1 122 ? 13.989 0.007 -0.911 1.00 89.81 122 SER A CA 1
ATOM 1005 C C . SER A 1 122 ? 13.729 -1.242 -0.058 1.00 89.81 122 SER A C 1
ATOM 1007 O O . SER A 1 122 ? 14.561 -2.143 -0.039 1.00 89.81 122 SER A O 1
ATOM 1009 N N . TYR A 1 123 ? 12.533 -1.360 0.533 1.00 84.69 123 TYR A N 1
ATOM 1010 C CA . TYR A 1 123 ? 12.080 -2.543 1.280 1.00 84.69 123 TYR A CA 1
ATOM 1011 C C . TYR A 1 123 ? 12.125 -3.857 0.477 1.00 84.69 123 TYR A C 1
ATOM 1013 O O . TYR A 1 123 ? 12.063 -4.935 1.055 1.00 84.69 123 TYR A O 1
ATOM 1021 N N . ASN A 1 124 ? 12.190 -3.782 -0.856 1.00 85.62 124 ASN A N 1
ATOM 1022 C CA . ASN A 1 124 ? 12.165 -4.934 -1.752 1.00 85.62 124 ASN A CA 1
ATOM 1023 C C . ASN A 1 124 ? 13.538 -5.216 -2.392 1.00 85.62 124 ASN A C 1
ATOM 1025 O O . ASN A 1 124 ? 13.619 -5.993 -3.336 1.00 85.62 124 ASN A O 1
ATOM 1029 N N . TYR A 1 125 ? 14.619 -4.568 -1.939 1.00 86.12 125 TYR A N 1
ATOM 1030 C CA . TYR A 1 125 ? 15.955 -4.719 -2.542 1.00 86.12 125 TYR A CA 1
ATOM 1031 C C . TYR A 1 125 ? 16.596 -6.086 -2.291 1.00 86.12 125 TYR A C 1
ATOM 1033 O O . TYR A 1 125 ? 17.415 -6.524 -3.096 1.00 86.12 125 TYR A O 1
ATOM 1041 N N . GLU A 1 126 ? 16.191 -6.767 -1.222 1.00 84.00 126 GLU A N 1
ATOM 1042 C CA . GLU A 1 126 ? 16.643 -8.122 -0.881 1.00 84.00 126 GLU A CA 1
ATOM 1043 C C . GLU A 1 126 ? 15.763 -9.216 -1.509 1.00 84.00 126 GLU A C 1
ATOM 1045 O O . GLU A 1 126 ? 15.978 -10.405 -1.288 1.00 84.00 126 GLU A O 1
ATOM 1050 N N . PHE A 1 127 ? 14.776 -8.821 -2.318 1.00 84.00 127 PHE A N 1
ATOM 1051 C CA . PHE A 1 127 ? 13.840 -9.726 -2.968 1.00 84.00 127 PHE A CA 1
ATOM 1052 C C . PHE A 1 127 ? 13.987 -9.673 -4.489 1.00 84.00 127 PHE A C 1
ATOM 1054 O O . PHE A 1 127 ? 14.172 -8.622 -5.101 1.00 84.00 127 PHE A O 1
ATOM 1061 N N . LEU A 1 128 ? 13.853 -10.839 -5.113 1.00 85.69 128 LEU A N 1
ATOM 1062 C CA . LEU A 1 128 ? 13.809 -11.018 -6.558 1.00 85.69 128 LEU A CA 1
ATOM 1063 C C . LEU A 1 128 ? 12.873 -12.184 -6.862 1.00 85.69 128 LEU A C 1
ATOM 1065 O O . LEU A 1 128 ? 12.774 -13.129 -6.080 1.00 85.69 128 LEU A O 1
ATOM 1069 N N . CYS A 1 129 ? 12.144 -12.107 -7.971 1.00 89.88 129 CYS A N 1
ATOM 1070 C CA . CYS A 1 129 ? 11.174 -13.130 -8.338 1.00 89.88 129 CYS A CA 1
ATOM 1071 C C . CYS A 1 129 ? 11.525 -13.749 -9.686 1.00 89.88 129 CYS A C 1
ATOM 1073 O O . CYS A 1 129 ? 11.920 -13.048 -10.617 1.00 89.88 129 CYS A O 1
ATOM 1075 N N . VAL A 1 130 ? 11.339 -15.065 -9.773 1.00 93.12 130 VAL A N 1
ATOM 1076 C CA . VAL A 1 130 ? 11.462 -15.841 -11.006 1.00 93.12 130 VAL A CA 1
ATOM 1077 C C . VAL A 1 130 ? 10.062 -16.298 -11.396 1.00 93.12 130 VAL A C 1
ATOM 1079 O O . VAL A 1 130 ? 9.411 -17.024 -10.643 1.00 93.12 130 VAL A O 1
ATOM 1082 N N . ASN A 1 131 ? 9.571 -15.850 -12.545 1.00 89.12 131 ASN A N 1
ATOM 1083 C CA . ASN A 1 131 ? 8.318 -16.340 -13.106 1.00 89.12 131 ASN A CA 1
ATOM 1084 C C . ASN A 1 131 ? 8.486 -17.788 -13.595 1.00 89.12 131 ASN A C 1
ATOM 1086 O O . ASN A 1 131 ? 9.588 -18.231 -13.911 1.00 89.12 131 ASN A O 1
ATOM 1090 N N . ALA A 1 132 ? 7.378 -18.525 -13.727 1.00 89.62 132 ALA A N 1
ATOM 1091 C CA . ALA A 1 132 ? 7.398 -19.926 -14.170 1.00 89.62 132 ALA A CA 1
ATOM 1092 C C . ALA A 1 132 ? 8.020 -20.132 -15.569 1.00 89.62 132 ALA A C 1
ATOM 1094 O O . ALA A 1 132 ? 8.518 -21.210 -15.876 1.00 89.62 132 ALA A O 1
ATOM 1095 N N . ASN A 1 133 ? 8.018 -19.101 -16.419 1.00 87.94 133 ASN A N 1
ATOM 1096 C CA . ASN A 1 133 ? 8.667 -19.117 -17.732 1.00 87.94 133 ASN A CA 1
ATOM 1097 C C . ASN A 1 133 ? 10.181 -18.820 -17.678 1.00 87.94 133 ASN A C 1
ATOM 1099 O O . ASN A 1 133 ? 10.826 -18.846 -18.727 1.00 87.94 133 ASN A O 1
ATOM 1103 N N . GLY A 1 134 ? 10.743 -18.564 -16.494 1.00 91.25 134 GLY A N 1
ATOM 1104 C CA . GLY A 1 134 ? 12.149 -18.232 -16.270 1.00 91.25 134 GLY A CA 1
ATOM 1105 C C . GLY A 1 134 ? 12.458 -16.733 -16.217 1.00 91.25 134 GLY A C 1
ATOM 1106 O O . GLY A 1 134 ? 13.615 -16.377 -15.998 1.00 91.25 134 GLY A O 1
ATOM 1107 N N . ASP A 1 135 ? 11.475 -15.846 -16.393 1.00 94.69 135 ASP A N 1
ATOM 1108 C CA . ASP A 1 135 ? 11.728 -14.401 -16.353 1.00 94.69 135 ASP A CA 1
ATOM 1109 C C . ASP A 1 135 ? 12.082 -13.928 -14.943 1.00 94.69 135 ASP A C 1
ATOM 1111 O O . ASP A 1 135 ? 11.409 -14.264 -13.968 1.00 94.69 135 ASP A O 1
ATOM 1115 N N . LEU A 1 136 ? 13.098 -13.077 -14.853 1.00 94.44 136 LEU A N 1
ATOM 1116 C CA . LEU A 1 136 ? 13.460 -12.358 -13.642 1.00 94.44 136 LEU A CA 1
ATOM 1117 C C . LEU A 1 136 ? 12.721 -11.025 -13.583 1.00 94.44 136 LEU A C 1
ATOM 1119 O O . LEU A 1 136 ? 12.849 -10.189 -14.482 1.00 94.44 136 LEU A O 1
ATOM 1123 N N . ILE A 1 137 ? 11.982 -10.813 -12.495 1.00 91.62 137 ILE A N 1
ATOM 1124 C CA . ILE A 1 137 ? 11.251 -9.574 -12.210 1.00 91.62 137 ILE A CA 1
ATOM 1125 C C . ILE A 1 137 ? 11.628 -9.040 -10.824 1.00 91.62 137 ILE A C 1
ATOM 1127 O O . ILE A 1 137 ? 11.844 -9.801 -9.880 1.00 91.62 137 ILE A O 1
ATOM 1131 N N . PHE A 1 138 ? 11.675 -7.713 -10.683 1.00 90.06 138 PHE A N 1
ATOM 1132 C CA . PHE A 1 138 ? 11.964 -7.068 -9.395 1.00 90.06 138 PHE A CA 1
ATOM 1133 C C . PHE A 1 138 ? 10.804 -7.225 -8.399 1.00 90.06 138 PHE A C 1
ATOM 1135 O O . PHE A 1 138 ? 11.011 -7.468 -7.217 1.00 90.06 138 PHE A O 1
ATOM 1142 N N . CYS A 1 139 ? 9.564 -7.087 -8.874 1.00 88.44 139 CYS A N 1
ATOM 1143 C CA . CYS A 1 139 ? 8.373 -7.107 -8.033 1.00 88.44 139 CYS A CA 1
ATOM 1144 C C . CYS A 1 139 ? 7.213 -7.801 -8.766 1.00 88.44 139 CYS A C 1
ATOM 1146 O O . CYS A 1 139 ? 6.896 -7.390 -9.889 1.00 88.44 139 CYS A O 1
ATOM 1148 N N . PRO A 1 140 ? 6.512 -8.766 -8.137 1.00 84.69 140 PRO A N 1
ATOM 1149 C CA . PRO A 1 140 ? 5.347 -9.425 -8.731 1.00 84.69 140 PRO A CA 1
ATOM 1150 C C . PRO A 1 140 ? 4.206 -8.474 -9.096 1.00 84.69 140 PRO A C 1
ATOM 1152 O O . PRO A 1 140 ? 3.452 -8.748 -10.022 1.00 84.69 140 PRO A O 1
ATOM 1155 N N . ALA A 1 141 ? 4.057 -7.356 -8.377 1.00 83.50 141 ALA A N 1
ATOM 1156 C CA . ALA A 1 141 ? 3.032 -6.365 -8.696 1.00 83.50 141 ALA A CA 1
ATOM 1157 C C . ALA A 1 141 ? 3.384 -5.560 -9.958 1.00 83.50 141 ALA A C 1
ATOM 1159 O O . ALA A 1 141 ? 2.496 -5.249 -10.746 1.00 83.50 141 ALA A O 1
ATOM 1160 N N . LEU A 1 142 ? 4.669 -5.230 -10.152 1.00 86.38 142 LEU A N 1
ATOM 1161 C CA . LEU A 1 142 ? 5.140 -4.467 -11.313 1.00 86.38 142 LEU A CA 1
ATOM 1162 C C . LEU A 1 142 ? 5.223 -5.334 -12.577 1.00 86.38 142 LEU A C 1
ATOM 1164 O O . LEU A 1 142 ? 4.969 -4.831 -13.673 1.00 86.38 142 LEU A O 1
ATOM 1168 N N . ASN A 1 143 ? 5.585 -6.610 -12.394 1.00 85.19 143 ASN A N 1
ATOM 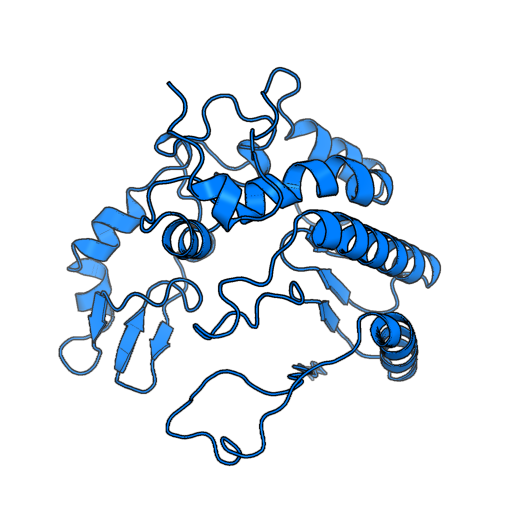1169 C CA . ASN A 1 143 ? 5.699 -7.648 -13.418 1.00 85.19 143 ASN A CA 1
ATOM 1170 C C . ASN A 1 143 ? 6.377 -7.152 -14.709 1.00 85.19 143 ASN A C 1
ATOM 1172 O O . ASN A 1 143 ? 5.807 -7.200 -15.798 1.00 85.19 143 ASN A O 1
ATOM 1176 N N . LEU A 1 144 ? 7.585 -6.605 -14.551 1.00 87.94 144 LEU A N 1
ATOM 1177 C CA . LEU A 1 144 ? 8.466 -6.199 -15.644 1.00 87.94 144 LEU A CA 1
ATOM 1178 C C . LEU A 1 144 ? 9.675 -7.137 -15.691 1.00 87.94 144 LEU A C 1
ATOM 1180 O O . LEU A 1 144 ? 10.536 -7.024 -14.811 1.00 87.94 144 LEU A O 1
ATOM 1184 N N . PRO A 1 145 ? 9.737 -8.052 -16.675 1.00 92.31 145 PRO A N 1
ATOM 1185 C CA . PRO A 1 145 ? 10.936 -8.830 -16.959 1.00 92.31 145 PRO A CA 1
ATOM 1186 C C . PRO A 1 145 ? 12.113 -7.915 -17.282 1.00 92.31 145 PRO A C 1
ATOM 1188 O O . PRO A 1 145 ? 11.990 -7.015 -18.111 1.00 92.31 145 PRO A O 1
ATOM 1191 N N . PHE A 1 146 ? 13.250 -8.147 -16.630 1.00 93.88 146 PHE A N 1
ATOM 1192 C CA . PHE A 1 146 ? 14.504 -7.444 -16.930 1.00 93.88 146 PHE A CA 1
ATOM 1193 C C . PHE A 1 146 ? 15.644 -8.389 -17.331 1.00 93.88 146 PHE A C 1
ATOM 1195 O O . PHE A 1 146 ? 16.710 -7.926 -17.733 1.00 93.88 146 PHE A O 1
ATOM 1202 N N . ALA A 1 147 ? 15.434 -9.697 -17.181 1.00 95.19 147 ALA A N 1
ATOM 1203 C CA . ALA A 1 147 ? 16.363 -10.771 -17.508 1.00 95.19 147 ALA A CA 1
ATOM 1204 C C . ALA A 1 147 ? 15.615 -12.116 -17.519 1.00 95.19 147 ALA A C 1
ATOM 1206 O O . ALA A 1 147 ? 14.449 -12.177 -17.131 1.00 95.19 147 ALA A O 1
ATOM 1207 N N . SER A 1 148 ? 16.294 -13.198 -17.900 1.00 96.00 148 SER A N 1
ATOM 1208 C CA . SER A 1 148 ? 15.784 -14.567 -17.789 1.00 96.00 148 SER A CA 1
ATOM 1209 C C . SER A 1 148 ? 16.868 -15.498 -17.256 1.00 96.00 148 SER A C 1
ATOM 1211 O O . SER A 1 148 ? 18.023 -15.391 -17.666 1.00 96.00 148 SER A O 1
ATOM 1213 N N . VAL A 1 149 ? 16.497 -16.435 -16.378 1.00 96.44 149 VAL A N 1
ATOM 1214 C CA . VAL A 1 149 ? 17.425 -17.464 -15.863 1.00 96.44 149 VAL A CA 1
ATOM 1215 C C . VAL A 1 149 ? 17.806 -18.510 -16.912 1.00 96.44 149 VAL A C 1
ATOM 1217 O O . VAL A 1 149 ? 18.675 -19.337 -16.663 1.00 96.44 149 VAL A O 1
ATOM 1220 N N . LYS A 1 150 ? 17.144 -18.495 -18.073 1.00 96.62 150 LYS A N 1
ATOM 1221 C CA . LYS A 1 150 ? 17.484 -19.350 -19.217 1.00 96.62 150 LYS A CA 1
ATOM 1222 C C . LYS A 1 150 ? 18.726 -18.862 -19.963 1.00 96.62 150 LYS A C 1
ATOM 1224 O O . LYS A 1 150 ? 19.404 -19.672 -20.578 1.00 96.62 150 LYS A O 1
ATOM 1229 N N . GLU A 1 151 ? 19.009 -17.563 -19.879 1.00 96.38 151 GLU A N 1
ATOM 1230 C CA . GLU A 1 151 ? 20.065 -16.901 -20.655 1.00 96.38 151 GLU A CA 1
ATOM 1231 C C . GLU A 1 151 ? 21.294 -16.551 -19.807 1.00 96.38 151 GLU A C 1
ATOM 1233 O O . GLU A 1 151 ? 22.403 -16.475 -20.324 1.00 96.38 151 GLU A O 1
ATOM 1238 N N . GLN A 1 152 ? 21.112 -16.305 -18.506 1.00 95.75 152 GLN A N 1
ATOM 1239 C CA . GLN A 1 152 ? 22.190 -15.870 -17.614 1.00 95.75 152 GLN A CA 1
ATOM 1240 C C . GLN A 1 152 ? 21.901 -16.216 -16.151 1.00 95.75 152 GLN A C 1
ATOM 1242 O O . GLN A 1 152 ? 20.756 -16.451 -15.753 1.00 95.75 152 GLN A O 1
ATOM 1247 N N . THR A 1 153 ? 22.937 -16.198 -15.314 1.00 96.06 153 THR A N 1
ATOM 1248 C CA . THR A 1 153 ? 22.772 -16.384 -13.869 1.00 96.06 153 THR A CA 1
ATOM 1249 C C . THR A 1 153 ? 22.067 -15.181 -13.230 1.00 96.06 153 THR A C 1
ATOM 1251 O O . THR A 1 153 ? 22.145 -14.046 -13.706 1.00 96.06 153 THR A O 1
ATOM 1254 N N . ILE A 1 154 ? 21.417 -15.391 -12.079 1.00 93.69 154 ILE A N 1
ATOM 1255 C CA . ILE A 1 154 ? 20.790 -14.301 -11.303 1.00 93.69 154 ILE A CA 1
ATOM 1256 C C . ILE A 1 154 ? 21.829 -13.234 -10.910 1.00 93.69 154 ILE A C 1
ATOM 1258 O O . ILE A 1 154 ? 21.535 -12.036 -10.907 1.00 93.69 154 ILE A O 1
ATOM 1262 N N . LYS A 1 155 ? 23.065 -13.653 -10.611 1.00 93.88 155 LYS A N 1
ATOM 1263 C CA . LYS A 1 155 ? 24.157 -12.739 -10.261 1.00 93.88 155 LYS A CA 1
ATOM 1264 C C . LYS A 1 155 ? 24.497 -11.819 -11.434 1.00 93.88 155 LYS A C 1
ATOM 1266 O O . LYS A 1 155 ? 24.521 -10.606 -11.261 1.00 93.88 155 LYS A O 1
ATOM 1271 N N . GLU A 1 156 ? 24.693 -12.372 -12.626 1.00 94.88 156 GLU A N 1
ATOM 1272 C CA . GLU A 1 156 ? 24.953 -11.574 -13.832 1.00 94.88 156 GLU A CA 1
ATOM 1273 C C . GLU A 1 156 ? 23.780 -10.644 -14.144 1.00 94.88 156 GLU A C 1
ATOM 1275 O O . GLU A 1 156 ? 23.981 -9.452 -14.373 1.00 94.88 156 GLU A O 1
ATOM 1280 N N . ALA A 1 157 ? 22.547 -11.153 -14.051 1.00 92.94 157 ALA A N 1
ATOM 1281 C CA . ALA A 1 157 ? 21.343 -10.365 -14.285 1.00 92.94 157 ALA A CA 1
ATOM 1282 C C . ALA A 1 157 ? 21.226 -9.153 -13.353 1.00 92.94 157 ALA A C 1
ATOM 1284 O O . ALA A 1 157 ? 20.815 -8.076 -13.780 1.00 92.94 157 ALA A O 1
ATOM 1285 N N . THR A 1 158 ? 21.570 -9.312 -12.077 1.00 90.06 158 THR A N 1
ATOM 1286 C CA . THR A 1 158 ? 21.442 -8.242 -11.076 1.00 90.06 158 THR A CA 1
ATOM 1287 C C . THR A 1 158 ? 22.569 -7.214 -11.134 1.00 90.06 158 THR A C 1
ATOM 1289 O O . THR A 1 158 ? 22.333 -6.058 -10.779 1.00 90.06 158 THR A O 1
ATOM 1292 N N . VAL A 1 159 ? 23.761 -7.602 -11.598 1.00 90.94 159 VAL A N 1
ATOM 1293 C CA . VAL A 1 159 ? 24.919 -6.702 -11.744 1.00 90.94 159 VAL A CA 1
ATOM 1294 C C . VAL A 1 159 ? 24.876 -5.937 -13.068 1.00 90.94 159 VAL A C 1
ATOM 1296 O O . VAL A 1 159 ? 25.112 -4.732 -13.085 1.00 90.94 159 VAL A O 1
ATOM 1299 N N . ASN A 1 160 ? 24.535 -6.610 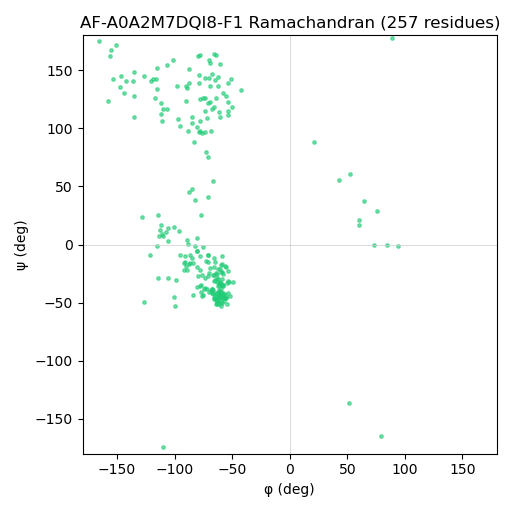-14.168 1.00 90.81 160 ASN A N 1
ATOM 1300 C CA . ASN A 1 160 ? 24.688 -6.053 -15.516 1.00 90.81 160 ASN A CA 1
ATOM 1301 C C . ASN A 1 160 ? 23.408 -5.400 -16.063 1.00 90.81 160 ASN A C 1
ATOM 1303 O O . ASN A 1 160 ? 23.439 -4.757 -17.113 1.00 90.81 160 ASN A O 1
ATOM 1307 N N . SER A 1 161 ? 22.261 -5.552 -15.390 1.00 92.12 161 SER A N 1
ATOM 1308 C CA . SER A 1 161 ? 21.001 -4.998 -15.892 1.00 92.12 161 SER A CA 1
ATOM 1309 C C . SER A 1 161 ? 20.964 -3.474 -15.781 1.00 92.12 161 SER A C 1
ATOM 1311 O O . SER A 1 161 ? 20.764 -2.907 -14.702 1.00 92.12 161 SER A O 1
ATOM 1313 N N . LYS A 1 162 ? 21.049 -2.801 -16.937 1.00 93.06 162 LYS A N 1
ATOM 1314 C CA . LYS A 1 162 ? 20.819 -1.354 -17.039 1.00 93.06 162 LYS A CA 1
ATOM 1315 C C . LYS A 1 162 ? 19.443 -0.967 -16.497 1.00 93.06 162 LYS A C 1
ATOM 1317 O O . LYS A 1 162 ? 19.332 0.010 -15.768 1.00 93.06 162 LYS A O 1
ATOM 1322 N N . TRP A 1 163 ? 18.406 -1.743 -16.816 1.00 92.56 163 TRP A N 1
ATOM 1323 C CA . TRP A 1 163 ? 17.051 -1.472 -16.335 1.00 92.56 163 TRP A CA 1
ATOM 1324 C C . TRP A 1 163 ? 16.982 -1.491 -14.806 1.00 92.56 163 TRP A C 1
ATOM 1326 O O . TRP A 1 163 ? 16.406 -0.584 -14.210 1.00 92.56 163 TRP A O 1
ATOM 1336 N N . LEU A 1 164 ? 17.605 -2.485 -14.161 1.00 91.19 164 LEU A N 1
ATOM 1337 C CA . LEU A 1 164 ? 17.615 -2.584 -12.702 1.00 91.19 164 LEU A CA 1
ATOM 1338 C C . LEU A 1 164 ? 18.417 -1.443 -12.063 1.00 91.19 164 LEU A C 1
ATOM 1340 O O . LEU A 1 164 ? 17.999 -0.912 -11.037 1.00 91.19 164 LEU A O 1
ATOM 1344 N N . SER A 1 165 ? 19.534 -1.049 -12.680 1.00 91.62 165 SER A N 1
ATOM 1345 C CA . SER A 1 165 ? 20.319 0.120 -12.265 1.00 91.62 165 SER A CA 1
ATOM 1346 C C . SER A 1 165 ? 19.498 1.413 -12.363 1.00 91.62 165 SER A C 1
ATOM 1348 O O . SER A 1 165 ? 19.333 2.122 -11.371 1.00 91.62 165 SER A O 1
ATOM 1350 N N . ASP A 1 166 ? 18.872 1.671 -13.516 1.00 93.25 166 ASP A N 1
ATOM 1351 C CA . ASP A 1 166 ? 18.000 2.830 -13.733 1.00 93.25 166 ASP A CA 1
ATOM 1352 C C . ASP A 1 166 ? 16.811 2.846 -12.760 1.00 93.25 166 ASP A C 1
ATOM 1354 O O . ASP A 1 166 ? 16.409 3.912 -12.292 1.00 93.25 166 ASP A O 1
ATOM 1358 N N . PHE A 1 167 ? 16.248 1.672 -12.451 1.00 93.12 167 PHE A N 1
ATOM 1359 C CA . PHE A 1 167 ? 15.172 1.521 -11.477 1.00 93.12 167 PHE A CA 1
ATOM 1360 C C . PHE A 1 167 ? 15.648 1.901 -10.073 1.00 93.12 167 PHE A C 1
ATOM 1362 O O . PHE A 1 167 ? 15.035 2.751 -9.437 1.00 93.12 167 PHE A O 1
ATOM 1369 N N . LYS A 1 168 ? 16.777 1.343 -9.616 1.00 90.88 168 LYS A N 1
ATOM 1370 C CA . LYS A 1 168 ? 17.348 1.616 -8.286 1.00 90.88 168 LYS A CA 1
ATOM 1371 C C . LYS A 1 168 ? 17.747 3.082 -8.078 1.00 90.88 168 LYS A C 1
ATOM 1373 O O . LYS A 1 168 ? 17.811 3.520 -6.932 1.00 90.88 168 LYS A O 1
ATOM 1378 N N . ASN A 1 169 ? 17.963 3.830 -9.161 1.00 93.19 169 ASN A N 1
ATOM 1379 C CA . ASN A 1 169 ? 18.270 5.262 -9.135 1.00 93.19 169 ASN A CA 1
ATOM 1380 C C . ASN A 1 169 ? 17.037 6.170 -8.959 1.00 93.19 169 ASN A C 1
ATOM 1382 O O . ASN A 1 169 ? 17.192 7.384 -8.832 1.00 93.19 169 ASN A O 1
ATOM 1386 N N . ILE A 1 170 ? 15.812 5.630 -8.951 1.00 94.12 170 ILE A N 1
ATOM 1387 C CA . ILE A 1 170 ? 14.609 6.417 -8.645 1.00 94.12 170 ILE A CA 1
ATOM 1388 C C . ILE A 1 170 ? 14.632 6.809 -7.164 1.00 94.12 170 ILE A C 1
ATOM 1390 O O . ILE A 1 170 ? 14.635 5.956 -6.282 1.00 94.12 170 ILE A O 1
ATOM 1394 N N . THR A 1 171 ? 14.573 8.103 -6.872 1.00 94.75 171 THR A N 1
ATOM 1395 C CA . THR A 1 171 ? 14.456 8.595 -5.493 1.00 94.75 171 THR A CA 1
ATOM 1396 C C . THR A 1 171 ? 13.056 9.128 -5.230 1.00 94.75 171 THR A C 1
ATOM 1398 O O . THR A 1 171 ? 12.381 9.582 -6.155 1.00 94.75 171 THR A O 1
ATOM 1401 N N . VAL A 1 172 ? 12.613 9.120 -3.973 1.00 93.12 172 VAL A N 1
ATOM 1402 C CA . VAL A 1 172 ? 11.334 9.728 -3.569 1.00 93.12 172 VAL A CA 1
ATOM 1403 C C . VAL A 1 172 ? 11.255 11.193 -4.023 1.00 93.12 172 VAL A C 1
ATOM 1405 O O . VAL A 1 172 ? 10.227 11.619 -4.543 1.00 93.12 172 VAL A O 1
ATOM 1408 N N . GLY A 1 173 ? 12.350 11.948 -3.892 1.00 90.69 173 GLY A N 1
ATOM 1409 C CA . GLY A 1 173 ? 12.439 13.350 -4.307 1.00 90.69 173 GLY A CA 1
ATOM 1410 C C . GLY A 1 173 ? 12.411 13.572 -5.823 1.00 90.69 173 GLY A C 1
ATOM 1411 O O . GLY A 1 173 ? 12.066 14.663 -6.260 1.00 90.69 173 GLY A O 1
ATOM 1412 N N . SER A 1 174 ? 12.726 12.552 -6.630 1.00 90.25 174 SER A N 1
ATOM 1413 C CA . SER A 1 174 ? 12.613 12.626 -8.096 1.00 90.25 174 SER A CA 1
ATOM 1414 C C . SER A 1 174 ? 11.175 12.481 -8.611 1.00 90.25 174 SER A C 1
ATOM 1416 O O . SER A 1 174 ? 10.918 12.694 -9.794 1.00 90.25 174 SER A O 1
ATOM 1418 N N . LEU A 1 175 ? 10.232 12.106 -7.739 1.00 89.25 175 LEU A N 1
ATOM 1419 C CA . LEU A 1 175 ? 8.825 11.923 -8.085 1.00 89.25 175 LEU A CA 1
ATOM 1420 C C . LEU A 1 175 ? 8.056 13.243 -7.958 1.00 89.25 175 LEU A C 1
ATOM 1422 O O . LEU A 1 175 ? 8.355 14.070 -7.099 1.00 89.25 175 LEU A O 1
ATOM 1426 N N . SER A 1 176 ? 6.991 13.410 -8.747 1.00 79.75 176 SER A N 1
ATOM 1427 C CA . SER A 1 176 ? 6.119 14.602 -8.767 1.00 79.75 176 SER A CA 1
ATOM 1428 C C . SER A 1 176 ? 5.230 14.763 -7.514 1.00 79.75 176 SER A C 1
ATOM 1430 O O . SER A 1 176 ? 4.049 15.095 -7.609 1.00 79.75 176 SER A O 1
ATOM 1432 N N . CYS A 1 177 ? 5.768 14.497 -6.323 1.00 81.62 177 CYS A N 1
ATOM 1433 C CA . CYS A 1 177 ? 5.075 14.639 -5.047 1.00 81.62 177 CYS A CA 1
ATOM 1434 C C . CYS A 1 177 ? 5.217 16.041 -4.434 1.00 81.62 177 CYS A C 1
ATOM 1436 O O . CYS A 1 177 ? 4.361 16.418 -3.637 1.00 81.62 177 CYS A O 1
ATOM 1438 N N . GLY A 1 178 ? 6.239 16.823 -4.808 1.00 75.19 178 GLY A N 1
ATOM 1439 C CA . GLY A 1 178 ? 6.436 18.200 -4.330 1.00 75.19 178 GLY A CA 1
ATOM 1440 C C . GLY A 1 178 ? 6.383 18.324 -2.799 1.00 75.19 178 GLY A C 1
ATOM 1441 O O . GLY A 1 178 ? 6.909 17.474 -2.083 1.00 75.19 178 GLY A O 1
ATOM 1442 N N . ASN A 1 179 ? 5.687 19.348 -2.293 1.00 87.00 179 ASN A N 1
ATOM 1443 C CA . ASN A 1 179 ? 5.438 19.570 -0.859 1.00 87.00 179 ASN A CA 1
ATOM 1444 C C . ASN A 1 179 ? 4.245 18.744 -0.317 1.00 87.00 179 ASN A C 1
ATOM 1446 O O . ASN A 1 179 ? 3.435 19.246 0.458 1.00 87.00 179 ASN A O 1
ATOM 1450 N N . CYS A 1 180 ? 4.058 17.499 -0.765 1.00 92.25 180 CYS A N 1
ATOM 1451 C CA . CYS A 1 180 ? 2.915 16.679 -0.349 1.00 92.25 180 CYS A CA 1
ATOM 1452 C C . CYS A 1 180 ? 2.923 16.412 1.163 1.00 92.25 180 CYS A C 1
ATOM 1454 O O . CYS A 1 180 ? 3.935 16.001 1.738 1.00 92.25 180 CYS A O 1
ATOM 1456 N N . ARG A 1 181 ? 1.740 16.535 1.772 1.00 94.75 181 ARG A N 1
ATOM 1457 C CA . ARG A 1 181 ? 1.456 16.246 3.186 1.00 94.75 181 ARG A CA 1
ATOM 1458 C C . ARG A 1 181 ? 1.969 14.882 3.668 1.00 94.75 181 ARG A C 1
ATOM 1460 O O . ARG A 1 181 ? 2.348 14.737 4.826 1.00 94.75 181 ARG A O 1
ATOM 1467 N N . TYR A 1 182 ? 1.995 13.888 2.780 1.00 94.62 182 TYR A N 1
ATOM 1468 C CA . TYR A 1 182 ? 2.214 12.478 3.120 1.00 94.62 182 TYR A CA 1
ATOM 1469 C C . TYR A 1 182 ? 3.525 11.889 2.597 1.00 94.62 182 TYR A C 1
ATOM 1471 O O . TYR A 1 182 ? 3.718 10.677 2.684 1.00 94.62 182 TYR A O 1
ATOM 1479 N N . ILE A 1 183 ? 4.421 12.700 2.025 1.00 92.62 183 ILE A N 1
ATOM 1480 C CA . ILE A 1 183 ? 5.595 12.178 1.308 1.00 92.62 183 ILE A CA 1
ATOM 1481 C C . ILE A 1 183 ? 6.529 11.347 2.200 1.00 92.62 183 ILE A C 1
ATOM 1483 O O . ILE A 1 183 ? 7.042 10.324 1.753 1.00 92.62 183 ILE A O 1
ATOM 1487 N N . LYS A 1 184 ? 6.665 11.715 3.481 1.00 92.44 184 LYS A N 1
ATOM 1488 C CA . LYS A 1 184 ? 7.454 10.966 4.474 1.00 92.44 184 LYS A CA 1
ATOM 1489 C C . LYS A 1 184 ? 6.818 9.633 4.878 1.00 92.44 184 LYS A C 1
ATOM 1491 O O . LYS A 1 184 ? 7.494 8.810 5.477 1.00 92.44 184 LYS A O 1
ATOM 1496 N N . ILE A 1 185 ? 5.541 9.421 4.560 1.00 91.69 185 ILE A N 1
ATOM 1497 C CA . ILE A 1 185 ? 4.809 8.195 4.890 1.00 91.69 185 ILE A CA 1
ATOM 1498 C C . ILE A 1 185 ? 4.751 7.279 3.666 1.00 91.69 185 ILE A C 1
ATOM 1500 O O . ILE A 1 185 ? 5.144 6.122 3.739 1.00 91.69 185 ILE A O 1
ATOM 1504 N N . CYS A 1 186 ? 4.286 7.786 2.518 1.00 92.06 186 CYS A N 1
ATOM 1505 C CA . CYS A 1 186 ? 4.080 6.946 1.334 1.00 92.06 186 CYS A CA 1
ATOM 1506 C C . CYS A 1 186 ? 5.303 6.846 0.412 1.00 92.06 186 CYS A C 1
ATOM 1508 O O . CYS A 1 186 ? 5.336 5.968 -0.449 1.00 92.06 186 CYS A O 1
ATOM 1510 N N . GLY A 1 187 ? 6.271 7.767 0.509 1.00 92.06 187 GLY A N 1
ATOM 1511 C CA . GLY A 1 187 ? 7.433 7.812 -0.386 1.00 92.06 187 GLY A CA 1
ATOM 1512 C C . GLY A 1 187 ? 7.075 7.990 -1.869 1.00 92.06 187 GLY A C 1
ATOM 1513 O O . GLY A 1 187 ? 7.837 7.602 -2.743 1.00 92.06 187 GLY A O 1
ATOM 1514 N N . GLY A 1 188 ? 5.886 8.510 -2.181 1.00 91.19 188 GLY A N 1
ATOM 1515 C CA . GLY A 1 188 ? 5.360 8.589 -3.548 1.00 91.19 188 GLY A CA 1
ATOM 1516 C C . GLY A 1 188 ? 4.651 7.320 -4.035 1.00 91.19 188 GLY A C 1
ATOM 1517 O O . GLY A 1 188 ? 4.132 7.315 -5.152 1.00 91.19 188 GLY A O 1
ATOM 1518 N N . GLY A 1 189 ? 4.586 6.275 -3.204 1.00 91.50 189 GLY A N 1
ATOM 1519 C CA . GLY A 1 189 ? 3.763 5.077 -3.372 1.00 91.50 189 GLY A CA 1
ATOM 1520 C C . GLY A 1 189 ? 4.311 4.021 -4.338 1.00 91.50 189 GLY A C 1
ATOM 1521 O O . GLY A 1 189 ? 5.492 4.005 -4.704 1.00 91.50 189 GLY A O 1
ATOM 1522 N N . CYS A 1 190 ? 3.442 3.096 -4.742 1.00 91.62 190 CYS A N 1
ATOM 1523 C CA . CYS A 1 190 ? 3.797 1.889 -5.477 1.00 91.62 190 CYS A CA 1
ATOM 1524 C C . CYS A 1 190 ? 4.159 2.171 -6.946 1.00 91.62 190 CYS A C 1
ATOM 1526 O O . CYS A 1 190 ? 3.369 2.722 -7.711 1.00 91.62 190 CYS A O 1
ATOM 1528 N N . ARG A 1 191 ? 5.340 1.713 -7.387 1.00 92.69 191 ARG A N 1
ATOM 1529 C CA . ARG A 1 191 ? 5.775 1.852 -8.793 1.00 92.69 191 ARG A CA 1
ATOM 1530 C C . ARG A 1 191 ? 4.893 1.051 -9.756 1.00 92.69 191 ARG A C 1
ATOM 1532 O O . ARG A 1 191 ? 4.713 1.458 -10.901 1.00 92.69 191 ARG A O 1
ATOM 1539 N N . ALA A 1 192 ? 4.338 -0.074 -9.296 1.00 89.19 192 ALA A N 1
ATOM 1540 C CA . ALA A 1 192 ? 3.407 -0.873 -10.087 1.00 89.19 192 ALA A CA 1
ATOM 1541 C C . ALA A 1 192 ? 2.096 -0.126 -10.347 1.00 89.19 192 ALA A C 1
ATOM 1543 O O . ALA A 1 192 ? 1.619 -0.132 -11.478 1.00 89.19 192 ALA A O 1
ATOM 1544 N N . ASP A 1 193 ? 1.558 0.558 -9.334 1.00 85.56 193 ASP A N 1
ATOM 1545 C CA . ASP A 1 193 ? 0.333 1.349 -9.471 1.00 85.56 193 ASP A CA 1
ATOM 1546 C C . ASP A 1 193 ? 0.586 2.617 -10.298 1.00 85.56 193 ASP A C 1
ATOM 1548 O O . ASP A 1 193 ? -0.207 2.943 -11.178 1.00 85.56 193 ASP A O 1
ATOM 1552 N N . SER A 1 194 ? 1.746 3.262 -10.127 1.00 88.38 194 SER A N 1
ATOM 1553 C CA . SER A 1 194 ? 2.181 4.356 -11.005 1.00 88.38 194 SER A CA 1
ATOM 1554 C C . SER A 1 194 ? 2.175 3.925 -12.479 1.00 88.38 194 SER A C 1
ATOM 1556 O O . SER A 1 194 ? 1.497 4.535 -13.306 1.00 88.38 194 SER A O 1
ATOM 1558 N N . ARG A 1 195 ? 2.811 2.790 -12.810 1.00 86.94 195 ARG A N 1
ATOM 1559 C CA . ARG A 1 195 ? 2.819 2.259 -14.184 1.00 86.94 195 ARG A CA 1
ATOM 1560 C C . ARG A 1 195 ? 1.428 1.863 -14.662 1.00 86.94 195 ARG A C 1
ATOM 1562 O O . ARG A 1 195 ? 1.092 2.112 -15.816 1.00 86.94 195 ARG A O 1
ATOM 1569 N N . ARG A 1 196 ? 0.630 1.232 -13.799 1.00 82.69 196 ARG A N 1
ATOM 1570 C CA . ARG A 1 196 ? -0.727 0.771 -14.118 1.00 82.69 196 ARG A CA 1
ATOM 1571 C C . ARG A 1 196 ? -1.613 1.919 -14.591 1.00 82.69 196 ARG A C 1
ATOM 1573 O O . ARG A 1 196 ? -2.337 1.761 -15.573 1.00 82.69 196 ARG A O 1
ATOM 1580 N N . TRP A 1 197 ? -1.562 3.034 -13.868 1.00 79.88 197 TRP A N 1
ATOM 1581 C CA . TRP A 1 197 ? -2.511 4.132 -14.015 1.00 79.88 197 TRP A CA 1
ATOM 1582 C C . TRP A 1 197 ? -1.981 5.282 -14.867 1.00 79.88 197 TRP A C 1
ATOM 1584 O O . TRP A 1 197 ? -2.760 5.916 -15.565 1.00 79.88 197 TRP A O 1
ATOM 1594 N N . LEU A 1 198 ? -0.668 5.520 -14.857 1.00 83.00 198 LEU A N 1
ATOM 1595 C CA . LEU A 1 198 ? -0.026 6.636 -15.562 1.00 83.00 198 LEU A CA 1
ATOM 1596 C C . LEU A 1 198 ? 0.918 6.180 -16.684 1.00 83.00 198 LEU A C 1
ATOM 1598 O O . LEU A 1 198 ? 1.543 7.006 -17.338 1.00 83.00 198 LEU A O 1
ATOM 1602 N N . GLY A 1 199 ? 1.081 4.871 -16.898 1.00 86.38 199 GLY A N 1
ATOM 1603 C CA . GLY A 1 199 ? 1.958 4.330 -17.942 1.00 86.38 199 GLY A CA 1
ATOM 1604 C C . GLY A 1 199 ? 3.460 4.446 -17.649 1.00 86.38 199 GLY A C 1
ATOM 1605 O O . GLY A 1 199 ? 4.271 3.970 -18.439 1.00 86.38 199 GLY A O 1
ATOM 1606 N N . THR A 1 200 ? 3.856 5.014 -16.507 1.00 90.25 200 THR A N 1
ATOM 1607 C CA . THR A 1 200 ? 5.261 5.227 -16.125 1.00 90.25 200 THR A CA 1
ATOM 1608 C C . THR A 1 200 ? 5.525 4.825 -14.677 1.00 90.25 200 THR A C 1
ATOM 1610 O O . THR A 1 200 ? 4.659 4.946 -13.823 1.00 90.25 200 THR A O 1
ATOM 1613 N N . ILE A 1 201 ? 6.739 4.359 -14.375 1.00 92.06 201 ILE A N 1
ATOM 1614 C CA . ILE A 1 201 ? 7.186 4.059 -13.000 1.00 92.06 201 ILE A CA 1
ATOM 1615 C C . ILE A 1 201 ? 7.762 5.288 -12.277 1.00 92.06 201 ILE A C 1
ATOM 1617 O O . ILE A 1 201 ? 8.054 5.221 -11.084 1.00 92.06 201 ILE A O 1
ATOM 1621 N N . LYS A 1 202 ? 7.965 6.404 -12.987 1.00 91.69 202 LYS A N 1
ATOM 1622 C CA . LYS A 1 202 ? 8.627 7.615 -12.468 1.00 91.69 202 LYS A CA 1
ATOM 1623 C C . LYS A 1 202 ? 7.643 8.718 -12.059 1.00 91.69 202 LYS A C 1
ATOM 1625 O O . LYS A 1 202 ? 8.051 9.855 -11.871 1.00 91.69 202 LYS A O 1
ATOM 1630 N N . ALA A 1 203 ? 6.359 8.395 -11.917 1.00 89.38 203 ALA A N 1
ATOM 1631 C CA . ALA A 1 203 ? 5.336 9.336 -11.469 1.00 89.38 203 ALA A CA 1
ATOM 1632 C C . ALA A 1 203 ? 4.839 8.996 -10.055 1.00 89.38 203 ALA A C 1
ATOM 1634 O O . ALA A 1 203 ? 5.358 8.107 -9.373 1.00 89.38 203 ALA A O 1
ATOM 1635 N N . ILE A 1 204 ? 3.827 9.722 -9.595 1.00 88.25 204 ILE A N 1
ATOM 1636 C CA . ILE A 1 204 ? 3.117 9.406 -8.355 1.00 88.25 204 ILE A CA 1
ATOM 1637 C C . ILE A 1 204 ? 2.350 8.081 -8.479 1.00 88.25 204 ILE A C 1
ATOM 1639 O O . ILE A 1 204 ? 2.107 7.583 -9.578 1.00 88.25 204 ILE A O 1
ATOM 1643 N N . ASP A 1 205 ? 1.949 7.524 -7.343 1.00 89.00 205 ASP A N 1
ATOM 1644 C CA . ASP A 1 205 ? 0.949 6.461 -7.250 1.00 89.00 205 ASP A CA 1
ATOM 1645 C C . ASP A 1 205 ? -0.430 7.071 -6.911 1.00 89.00 205 ASP A C 1
ATOM 1647 O O . ASP A 1 205 ? -0.643 7.486 -5.762 1.00 89.00 205 ASP A O 1
ATOM 1651 N N . PRO A 1 206 ? -1.382 7.114 -7.868 1.00 84.62 206 PRO A N 1
ATOM 1652 C CA . PRO A 1 206 ? -2.720 7.648 -7.624 1.00 84.62 206 PRO A CA 1
ATOM 1653 C C . PRO A 1 206 ? -3.484 6.922 -6.510 1.00 84.62 206 PRO A C 1
ATOM 1655 O O . PRO A 1 206 ? -4.206 7.563 -5.752 1.00 84.62 206 PRO A O 1
ATOM 1658 N N . ASN A 1 207 ? -3.302 5.608 -6.350 1.00 84.12 207 ASN A N 1
ATOM 1659 C CA . ASN A 1 207 ? -3.992 4.845 -5.311 1.00 84.12 207 ASN A CA 1
ATOM 1660 C C . ASN A 1 207 ? -3.532 5.290 -3.916 1.00 84.12 207 ASN A C 1
ATOM 1662 O O . ASN A 1 207 ? -4.352 5.599 -3.050 1.00 84.12 207 ASN A O 1
ATOM 1666 N N . SER A 1 208 ? -2.218 5.408 -3.712 1.00 88.50 208 SER A N 1
ATOM 1667 C CA . SER A 1 208 ? -1.667 5.959 -2.466 1.00 88.50 208 SER A CA 1
ATOM 1668 C C . SER A 1 208 ? -2.180 7.374 -2.195 1.00 88.50 208 SER A C 1
ATOM 1670 O O . SER A 1 208 ? -2.610 7.677 -1.082 1.00 88.50 208 SER A O 1
ATOM 1672 N N . CYS A 1 209 ? -2.216 8.230 -3.215 1.00 88.06 209 CYS A N 1
ATOM 1673 C CA . CYS A 1 209 ? -2.765 9.577 -3.099 1.00 88.06 209 CYS A CA 1
ATOM 1674 C C . CYS A 1 209 ? -4.259 9.593 -2.694 1.00 88.06 209 CYS A C 1
ATOM 1676 O O . CYS A 1 209 ? -4.662 10.481 -1.946 1.00 88.06 209 CYS A O 1
ATOM 1678 N N . CYS A 1 210 ? -5.066 8.605 -3.101 1.00 85.50 210 CYS A N 1
ATOM 1679 C CA . CYS A 1 210 ? -6.464 8.459 -2.667 1.00 85.50 210 CYS A CA 1
ATOM 1680 C C . CYS A 1 210 ? -6.599 7.947 -1.228 1.00 85.50 210 CYS A C 1
ATOM 1682 O O . CYS A 1 210 ? -7.517 8.349 -0.505 1.00 85.50 210 CYS A O 1
ATOM 1684 N N . MET A 1 211 ? -5.726 7.021 -0.828 1.00 88.12 211 MET A N 1
ATOM 1685 C CA . MET A 1 211 ? -5.795 6.355 0.472 1.00 88.12 211 MET A CA 1
ATOM 1686 C C . MET A 1 211 ? -5.317 7.253 1.610 1.00 88.12 211 MET A C 1
ATOM 1688 O O . MET A 1 211 ? -5.976 7.301 2.643 1.00 88.12 211 MET A O 1
ATOM 1692 N N . MET A 1 212 ? -4.211 7.982 1.435 1.00 92.44 212 MET A N 1
ATOM 1693 C CA . MET A 1 212 ? -3.571 8.716 2.536 1.00 92.44 212 MET A CA 1
ATOM 1694 C C . MET A 1 212 ? -4.501 9.705 3.271 1.00 92.44 212 MET A C 1
ATOM 1696 O O . MET A 1 212 ? -4.547 9.636 4.501 1.00 92.44 212 MET A O 1
ATOM 1700 N N . PRO A 1 213 ? -5.317 10.542 2.591 1.00 91.56 213 PRO A N 1
ATOM 1701 C CA . PRO A 1 213 ? -6.289 11.397 3.279 1.00 91.56 213 PRO A CA 1
ATOM 1702 C C . PRO A 1 213 ? -7.332 10.620 4.089 1.00 91.56 213 PRO A C 1
ATOM 1704 O O . PRO A 1 213 ? -7.786 11.075 5.137 1.00 91.56 213 PRO A O 1
ATOM 1707 N N . ARG A 1 214 ? -7.722 9.430 3.620 1.00 91.06 214 ARG A N 1
ATOM 1708 C CA . ARG A 1 214 ? -8.697 8.571 4.307 1.00 91.06 214 ARG A CA 1
ATOM 1709 C C . ARG A 1 214 ? -8.071 7.836 5.483 1.00 91.06 214 ARG A C 1
ATOM 1711 O O . ARG A 1 214 ? -8.737 7.694 6.502 1.00 91.06 214 ARG A O 1
ATOM 1718 N N . ILE A 1 215 ? -6.803 7.434 5.376 1.00 93.75 215 ILE A N 1
ATOM 1719 C CA . ILE A 1 215 ? -6.029 6.900 6.502 1.00 93.75 215 ILE A CA 1
ATOM 1720 C C . ILE A 1 215 ? -5.957 7.956 7.606 1.00 93.75 215 ILE A C 1
ATOM 1722 O O . ILE A 1 215 ? -6.372 7.673 8.727 1.00 93.75 215 ILE A O 1
ATOM 1726 N N . GLU A 1 216 ? -5.532 9.183 7.283 1.00 94.62 216 GLU A N 1
ATOM 1727 C CA . GLU A 1 216 ? -5.472 10.283 8.257 1.00 94.62 216 GLU A CA 1
ATOM 1728 C C . GLU A 1 216 ? -6.845 10.573 8.883 1.00 94.62 216 GLU A C 1
ATOM 1730 O O . GLU A 1 216 ? -6.946 10.773 10.090 1.00 94.62 216 GLU A O 1
ATOM 1735 N N . LYS A 1 217 ? -7.918 10.577 8.085 1.00 94.25 217 LYS A N 1
ATOM 1736 C CA . LYS A 1 217 ? -9.258 10.931 8.571 1.00 94.25 217 LYS A CA 1
ATOM 1737 C C . LYS A 1 217 ? -9.943 9.821 9.375 1.00 94.25 217 LYS A C 1
ATOM 1739 O O . LYS A 1 217 ? -10.658 10.128 10.322 1.00 94.25 217 LYS A O 1
ATOM 1744 N N . ARG A 1 218 ? -9.823 8.560 8.951 1.00 94.38 218 ARG A N 1
ATOM 1745 C CA . ARG A 1 218 ? -10.681 7.453 9.422 1.00 94.38 218 ARG A CA 1
ATOM 1746 C C . ARG A 1 218 ? -9.940 6.385 10.213 1.00 94.38 218 ARG A C 1
ATOM 1748 O O . ARG A 1 218 ? -10.560 5.741 11.045 1.00 94.38 218 ARG A O 1
ATOM 1755 N N . ILE A 1 219 ? -8.654 6.176 9.939 1.00 94.62 219 ILE A N 1
ATOM 1756 C CA . ILE A 1 219 ? -7.878 5.089 10.551 1.00 94.62 219 ILE A CA 1
ATOM 1757 C C . ILE A 1 219 ? -7.014 5.620 11.685 1.00 94.62 219 ILE A C 1
ATOM 1759 O O . ILE A 1 219 ? -7.017 5.046 12.766 1.00 94.62 219 ILE A O 1
ATOM 1763 N N . LEU A 1 220 ? -6.328 6.743 11.464 1.00 93.88 220 LEU A N 1
ATOM 1764 C CA . LEU A 1 220 ? -5.473 7.375 12.464 1.00 93.88 220 LEU A CA 1
ATOM 1765 C C . LEU A 1 220 ? -6.185 7.598 13.815 1.00 93.88 220 LEU A C 1
ATOM 1767 O O . LEU A 1 220 ? -5.590 7.240 14.825 1.00 93.88 220 LEU A O 1
ATOM 1771 N N . PRO A 1 221 ? -7.445 8.085 13.886 1.00 95.31 221 PRO A N 1
ATOM 1772 C CA . PRO A 1 221 ? -8.133 8.264 15.170 1.00 95.31 221 PRO A CA 1
ATOM 1773 C C . PRO A 1 221 ? -8.412 6.966 15.943 1.00 95.31 221 PRO A C 1
ATOM 1775 O O . PRO A 1 221 ? -8.758 7.033 17.117 1.00 95.31 221 PRO A O 1
ATOM 1778 N N . LEU A 1 222 ? -8.303 5.803 15.292 1.00 93.88 222 LEU A N 1
ATOM 1779 C CA . LEU A 1 222 ? -8.527 4.489 15.903 1.00 93.88 222 LEU A CA 1
ATOM 1780 C C . LEU A 1 222 ? -7.241 3.879 16.477 1.00 93.88 222 LEU A C 1
ATOM 1782 O O . LEU A 1 222 ? -7.294 2.832 17.119 1.00 93.88 222 LEU A O 1
ATOM 1786 N N . LEU A 1 223 ? -6.076 4.470 16.201 1.00 90.38 223 LEU A N 1
ATOM 1787 C CA . LEU A 1 223 ? -4.795 3.970 16.704 1.00 90.38 223 LEU A CA 1
ATOM 1788 C C . LEU A 1 223 ? -4.578 4.395 18.165 1.00 90.38 223 LEU A C 1
ATOM 1790 O O . LEU A 1 223 ? -5.226 5.331 18.639 1.00 90.38 223 LEU A O 1
ATOM 1794 N N . GLY A 1 224 ? -3.659 3.732 18.872 1.00 88.38 224 GLY A N 1
ATOM 1795 C CA . GLY A 1 224 ? -3.242 4.164 20.209 1.00 88.38 224 GLY A CA 1
ATOM 1796 C C . GLY A 1 224 ? -2.556 5.536 20.189 1.00 88.38 224 GLY A C 1
ATOM 1797 O O . GLY A 1 224 ? -2.176 6.047 19.132 1.00 88.38 224 GLY A O 1
ATOM 1798 N N . GLU A 1 225 ? -2.444 6.178 21.354 1.00 89.75 225 GLU A N 1
ATOM 1799 C CA . GLU A 1 225 ? -1.943 7.558 21.467 1.00 89.75 225 GLU A CA 1
ATOM 1800 C C . GLU A 1 225 ? -0.515 7.722 20.925 1.00 89.75 225 GLU A C 1
ATOM 1802 O O . GLU A 1 225 ? -0.235 8.675 20.190 1.00 89.75 225 GLU A O 1
ATOM 1807 N N . GLU A 1 226 ? 0.375 6.772 21.225 1.00 87.12 226 GLU A N 1
ATOM 1808 C CA . GLU A 1 226 ? 1.763 6.805 20.756 1.00 87.12 226 GLU A CA 1
ATOM 1809 C C . GLU A 1 226 ? 1.848 6.605 19.238 1.00 87.12 226 GLU A C 1
ATOM 1811 O O . GLU A 1 226 ? 2.573 7.331 18.555 1.00 87.12 226 GLU A O 1
ATOM 1816 N N . GLU A 1 227 ? 1.044 5.708 18.664 1.00 87.12 227 GLU A N 1
ATOM 1817 C CA . GLU A 1 227 ? 0.981 5.517 17.214 1.00 87.12 227 GLU A CA 1
ATOM 1818 C C . GLU A 1 227 ? 0.389 6.737 16.509 1.00 87.12 227 GLU A C 1
ATOM 1820 O O . GLU A 1 227 ? 0.867 7.136 15.443 1.00 87.12 227 GLU A O 1
ATOM 1825 N N . GLN A 1 228 ? -0.621 7.373 17.109 1.00 91.50 228 GLN A N 1
ATOM 1826 C CA . GLN A 1 228 ? -1.168 8.624 16.596 1.00 91.50 228 GLN A CA 1
ATOM 1827 C C . GLN A 1 228 ? -0.107 9.721 16.566 1.00 91.50 228 GLN A C 1
ATOM 1829 O O . GLN A 1 228 ? 0.025 10.427 15.563 1.00 91.50 228 GLN A O 1
ATOM 1834 N N . LYS A 1 229 ? 0.661 9.862 17.648 1.00 90.56 229 LYS A N 1
ATOM 1835 C CA . LYS A 1 229 ? 1.752 10.833 17.757 1.00 90.56 229 LYS A CA 1
ATOM 1836 C C . LYS A 1 229 ? 2.849 10.554 16.732 1.00 90.56 229 LYS A C 1
ATOM 1838 O O . LYS A 1 229 ? 3.243 11.472 16.009 1.00 90.56 229 LYS A O 1
ATOM 1843 N N . ALA A 1 230 ? 3.283 9.300 16.612 1.00 89.06 230 ALA A N 1
ATOM 1844 C CA . ALA A 1 230 ? 4.283 8.880 15.638 1.00 89.06 230 ALA A CA 1
ATOM 1845 C C . ALA A 1 230 ? 3.823 9.178 14.203 1.00 89.06 230 ALA A C 1
ATOM 1847 O O . ALA A 1 230 ? 4.523 9.869 13.463 1.00 89.06 230 ALA A O 1
ATOM 1848 N N . PHE A 1 231 ? 2.605 8.778 13.828 1.00 90.56 231 PHE A N 1
ATOM 1849 C CA . PHE A 1 231 ? 2.064 9.035 12.493 1.00 90.56 231 PHE A CA 1
ATOM 1850 C C . PHE A 1 231 ? 1.926 10.537 12.205 1.00 90.56 231 PHE A C 1
ATOM 1852 O O . PHE A 1 231 ? 2.325 11.002 11.138 1.00 90.56 231 PHE A O 1
ATOM 1859 N N . ARG A 1 232 ? 1.413 11.330 13.159 1.00 92.56 232 ARG A N 1
ATOM 1860 C CA . ARG A 1 232 ? 1.289 12.794 13.014 1.00 92.56 232 ARG A CA 1
ATOM 1861 C C . ARG A 1 232 ? 2.642 13.485 12.865 1.00 92.56 232 ARG A C 1
ATOM 1863 O O . ARG A 1 232 ? 2.710 14.471 12.137 1.00 92.56 232 ARG A O 1
ATOM 1870 N N . SER A 1 233 ? 3.704 12.964 13.483 1.00 92.31 233 SER A N 1
ATOM 1871 C CA . SER A 1 233 ? 5.066 13.498 13.319 1.00 92.31 233 SER A CA 1
ATOM 1872 C C . SER A 1 233 ? 5.601 13.359 11.884 1.00 92.31 233 SER A C 1
ATOM 1874 O O . SER A 1 233 ? 6.443 14.145 11.446 1.00 92.31 233 SER A O 1
ATOM 1876 N N . LEU A 1 234 ? 5.079 12.388 11.125 1.00 92.00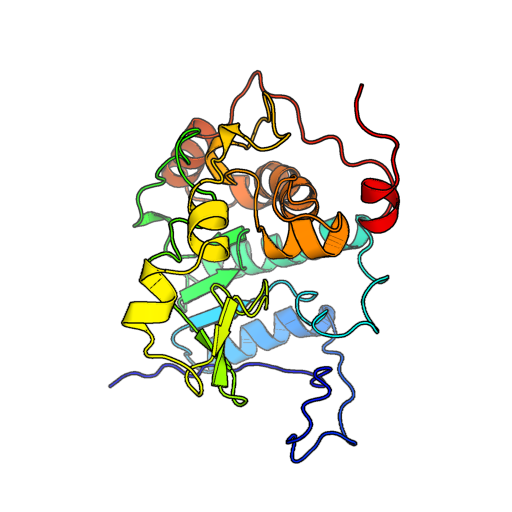 234 LEU A N 1
ATOM 1877 C CA . LEU A 1 234 ? 5.431 12.157 9.724 1.00 92.00 234 LEU A CA 1
ATOM 1878 C C . LEU A 1 234 ? 4.592 12.988 8.744 1.00 92.00 234 LEU A C 1
ATOM 1880 O O . LEU A 1 234 ? 4.962 13.119 7.575 1.00 92.00 234 LEU A O 1
ATOM 1884 N N . ILE A 1 235 ? 3.474 13.554 9.198 1.00 93.94 235 ILE A N 1
ATOM 1885 C CA . ILE A 1 235 ? 2.616 14.414 8.387 1.00 93.94 235 ILE A CA 1
ATOM 1886 C C . ILE A 1 235 ? 3.240 15.806 8.286 1.00 93.94 235 ILE A C 1
ATOM 1888 O O . ILE A 1 235 ? 3.481 16.476 9.289 1.00 93.94 235 ILE A O 1
ATOM 1892 N N . ASN A 1 236 ? 3.440 16.281 7.058 1.00 93.44 236 ASN A N 1
ATOM 1893 C CA . ASN A 1 236 ? 3.818 17.667 6.817 1.00 93.44 236 ASN A CA 1
ATOM 1894 C C . ASN A 1 236 ? 2.582 18.570 6.953 1.00 93.44 236 ASN A C 1
ATOM 1896 O O . ASN A 1 236 ? 1.713 18.560 6.077 1.00 93.44 236 ASN A O 1
ATOM 1900 N N . GLN A 1 237 ? 2.492 19.331 8.048 1.00 92.81 237 GLN A N 1
ATOM 1901 C CA . GLN A 1 237 ? 1.320 20.163 8.338 1.00 92.81 237 GLN A CA 1
ATOM 1902 C C . GLN A 1 237 ? 1.123 21.300 7.328 1.00 92.81 237 GLN A C 1
ATOM 1904 O O . GLN A 1 237 ? -0.020 21.593 6.987 1.00 92.81 237 GLN A O 1
ATOM 1909 N N . ASP A 1 238 ? 2.215 21.826 6.773 1.00 92.88 238 ASP A N 1
ATOM 1910 C CA . ASP A 1 238 ? 2.215 22.859 5.728 1.00 92.88 238 ASP A CA 1
ATOM 1911 C C . ASP A 1 238 ? 2.154 22.261 4.311 1.00 92.88 238 ASP A C 1
ATOM 1913 O O . ASP A 1 238 ? 2.208 22.968 3.301 1.00 92.88 238 ASP A O 1
ATOM 1917 N N . GLY A 1 239 ? 2.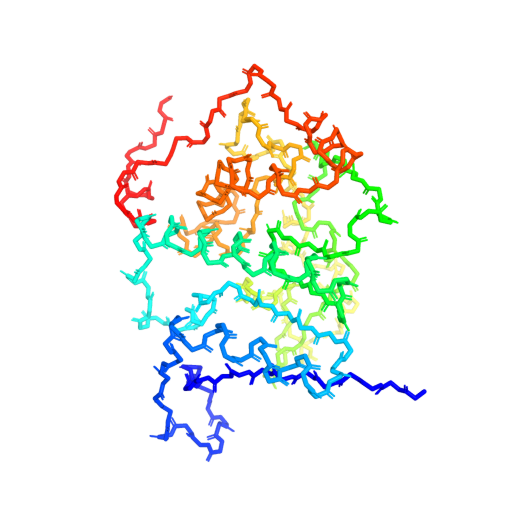094 20.930 4.219 1.00 91.06 239 GLY A N 1
ATOM 1918 C CA . GLY A 1 239 ? 2.051 20.203 2.964 1.00 91.06 239 GLY A CA 1
ATOM 1919 C C . GLY A 1 239 ? 0.664 20.207 2.332 1.00 91.06 239 GLY A C 1
ATOM 1920 O O . GLY A 1 239 ? -0.358 20.117 3.013 1.00 91.06 239 GLY A O 1
ATOM 1921 N N . SER A 1 240 ? 0.615 20.241 1.002 1.00 90.69 240 SER A N 1
ATOM 1922 C CA . SER A 1 240 ? -0.651 20.170 0.277 1.00 90.69 240 SER A CA 1
ATOM 1923 C C . SER A 1 240 ? -1.227 18.754 0.303 1.00 90.69 240 SER A C 1
ATOM 1925 O O . SER A 1 240 ? -0.504 17.751 0.224 1.00 90.69 240 SER A O 1
ATOM 1927 N N . PHE A 1 241 ? -2.556 18.661 0.391 1.00 89.62 241 PHE A N 1
ATOM 1928 C CA . PHE A 1 241 ? -3.245 17.402 0.131 1.00 89.62 241 PHE A CA 1
ATOM 1929 C C . PHE A 1 241 ? -3.003 16.976 -1.325 1.00 89.62 241 PHE A C 1
ATOM 1931 O O . PHE A 1 241 ? -2.944 17.824 -2.223 1.00 89.62 241 PHE A O 1
ATOM 1938 N N . PRO A 1 242 ? -2.876 15.668 -1.599 1.00 86.50 242 PRO A N 1
ATOM 1939 C CA . PRO A 1 242 ? -2.771 15.183 -2.963 1.00 86.50 242 PRO A CA 1
ATOM 1940 C C . PRO A 1 242 ? -4.044 15.548 -3.739 1.00 86.50 242 PRO A C 1
ATOM 1942 O O . PRO A 1 242 ? -5.128 15.051 -3.449 1.00 86.50 242 PRO A O 1
ATOM 1945 N N . LEU A 1 243 ? -3.907 16.417 -4.743 1.00 67.81 243 LEU A N 1
ATOM 1946 C CA . LEU A 1 243 ? -4.995 16.768 -5.656 1.00 67.81 243 LEU A CA 1
ATOM 1947 C C . LEU A 1 243 ? -5.255 15.599 -6.614 1.00 67.81 243 LEU A C 1
ATOM 1949 O O . LEU A 1 243 ? -4.555 15.442 -7.616 1.00 67.81 243 LEU A O 1
ATOM 1953 N N . ILE A 1 244 ? -6.238 14.771 -6.280 1.00 73.19 244 ILE A N 1
ATOM 1954 C CA . ILE A 1 244 ? -6.829 13.779 -7.175 1.00 73.19 244 ILE A CA 1
ATOM 1955 C C . ILE A 1 244 ? -8.207 14.298 -7.566 1.00 73.19 244 ILE A C 1
ATOM 1957 O O . ILE A 1 244 ? -9.057 14.500 -6.703 1.00 73.19 244 ILE A O 1
ATOM 1961 N N . GLN A 1 245 ? -8.398 14.563 -8.857 1.00 65.56 245 GLN A N 1
ATOM 1962 C CA . GLN A 1 245 ? -9.651 15.081 -9.409 1.00 65.56 245 GLN A CA 1
ATOM 1963 C C . GLN A 1 245 ? -10.450 13.958 -10.082 1.00 65.56 245 GLN A C 1
ATOM 1965 O O . GLN A 1 245 ? -9.888 12.935 -10.450 1.00 65.56 245 GLN A O 1
ATOM 1970 N N . GLY A 1 246 ? -11.759 14.137 -10.250 1.00 71.69 246 GLY A N 1
ATOM 1971 C CA . GLY A 1 246 ? -12.633 13.122 -10.849 1.00 71.69 246 GLY A CA 1
ATOM 1972 C C . GLY A 1 246 ? -13.224 12.130 -9.844 1.00 71.69 246 GLY A C 1
ATOM 1973 O O . GLY A 1 246 ? -12.981 12.207 -8.642 1.00 71.69 246 GLY A O 1
ATOM 1974 N N . ARG A 1 247 ? -14.062 11.220 -10.342 1.00 72.56 247 ARG A N 1
ATOM 1975 C CA . ARG A 1 247 ? -14.839 10.234 -9.570 1.00 72.56 247 ARG A CA 1
ATOM 1976 C C . ARG A 1 247 ? -14.126 8.897 -9.396 1.00 72.56 247 ARG A C 1
ATOM 1978 O O . ARG A 1 247 ? -14.550 8.090 -8.577 1.00 72.56 247 ARG A O 1
ATOM 1985 N N . ASN A 1 248 ? -13.087 8.640 -10.178 1.00 74.19 248 ASN A N 1
ATOM 1986 C CA . ASN A 1 248 ? -12.332 7.393 -10.193 1.00 74.19 248 ASN A CA 1
ATOM 1987 C C . ASN A 1 248 ? -10.877 7.653 -10.610 1.00 74.19 248 ASN A C 1
ATOM 1989 O O . ASN A 1 248 ? -10.519 8.762 -11.022 1.00 74.19 248 ASN A O 1
ATOM 1993 N N . ILE A 1 249 ? -10.028 6.627 -10.503 1.00 74.00 249 ILE A N 1
ATOM 1994 C CA . ILE A 1 249 ? -8.600 6.753 -10.834 1.00 74.00 249 ILE A CA 1
ATOM 1995 C C . ILE A 1 249 ? -8.406 7.132 -12.313 1.00 74.00 249 ILE A C 1
ATOM 1997 O O . ILE A 1 249 ? -7.500 7.896 -12.634 1.00 74.00 249 ILE A O 1
ATOM 2001 N N . GLN A 1 250 ? -9.269 6.671 -13.219 1.00 71.94 250 GLN A N 1
ATOM 2002 C CA . GLN A 1 250 ? -9.169 6.945 -14.654 1.00 71.94 250 GLN A CA 1
ATOM 2003 C C . GLN A 1 250 ? -9.372 8.437 -14.949 1.00 71.94 250 GLN A C 1
ATOM 2005 O O . GLN A 1 250 ? -8.576 9.028 -15.675 1.00 71.94 250 GLN A O 1
ATOM 2010 N N . GLU A 1 251 ? -10.390 9.065 -14.362 1.00 75.00 251 GLU A N 1
ATOM 2011 C CA . GLU A 1 251 ? -10.617 10.511 -14.461 1.00 75.00 251 GLU A CA 1
ATOM 2012 C C . GLU A 1 251 ? -9.451 11.287 -13.824 1.00 75.00 251 GLU A C 1
ATOM 2014 O O . GLU A 1 251 ? -8.936 12.226 -14.433 1.00 75.00 251 GLU A O 1
ATOM 2019 N N . ALA A 1 252 ? -8.948 10.833 -12.671 1.00 74.44 252 ALA A N 1
ATOM 2020 C CA . ALA A 1 252 ? -7.810 11.462 -12.001 1.00 74.44 252 ALA A CA 1
ATOM 2021 C C . ALA A 1 252 ? -6.518 11.445 -12.815 1.00 74.44 252 ALA A C 1
ATOM 2023 O O . ALA A 1 252 ? -5.747 12.400 -12.766 1.00 74.44 252 ALA A O 1
ATOM 2024 N N . THR A 1 253 ? -6.283 10.371 -13.567 1.00 73.31 253 THR A N 1
ATOM 2025 C CA . THR A 1 253 ? -5.094 10.221 -14.419 1.00 73.31 253 THR A CA 1
ATOM 2026 C C . THR A 1 253 ? -5.185 11.016 -15.724 1.00 73.31 253 THR A C 1
ATOM 2028 O O . THR A 1 253 ? -4.154 11.310 -16.319 1.00 73.31 253 THR A O 1
ATOM 2031 N N . LYS A 1 254 ? -6.401 11.368 -16.172 1.00 66.81 254 LYS A N 1
ATOM 2032 C CA . LYS A 1 254 ? -6.658 12.150 -17.396 1.00 66.81 254 LYS A CA 1
ATOM 2033 C C . LYS A 1 254 ? -6.722 13.656 -17.161 1.00 66.81 254 LYS A C 1
ATOM 2035 O O . LYS A 1 254 ? -6.698 14.410 -18.132 1.00 66.81 254 LYS A O 1
ATOM 2040 N N . SER A 1 255 ? -6.852 14.096 -15.909 1.00 53.31 255 SER A N 1
ATOM 2041 C CA . SER A 1 255 ? -6.798 15.518 -15.576 1.00 53.31 255 SER A CA 1
ATOM 2042 C C . SER A 1 255 ? -5.486 16.100 -16.118 1.00 53.31 255 SER A C 1
ATOM 2044 O O . SER A 1 255 ? -4.435 15.525 -15.823 1.00 53.31 255 SER A O 1
ATOM 2046 N N . PRO A 1 256 ? -5.521 17.198 -16.902 1.00 43.12 256 PRO A N 1
ATOM 2047 C CA . PRO A 1 256 ? -4.321 17.763 -17.499 1.00 43.12 256 PRO A CA 1
ATOM 2048 C C . PRO A 1 256 ? -3.276 18.018 -16.419 1.00 43.12 256 PRO A C 1
ATOM 2050 O O . PRO A 1 256 ? -3.614 18.451 -15.312 1.00 43.12 256 PRO A O 1
ATOM 2053 N N . GLU A 1 257 ? -2.029 17.699 -16.755 1.00 45.34 257 GLU A N 1
ATOM 2054 C CA . GLU A 1 257 ? -0.864 17.853 -15.895 1.00 45.34 257 GLU A CA 1
ATOM 2055 C C . GLU A 1 257 ? -0.903 19.188 -15.149 1.00 45.34 257 GLU A C 1
ATOM 2057 O O . GLU A 1 257 ? -1.186 20.249 -15.716 1.00 45.34 257 GLU A O 1
ATOM 2062 N N . ARG A 1 258 ? -0.635 19.105 -13.844 1.00 44.50 258 ARG A N 1
ATOM 2063 C CA . ARG A 1 258 ? -0.427 20.261 -12.979 1.00 44.50 258 ARG A CA 1
ATOM 2064 C C . ARG A 1 258 ? 0.661 21.130 -13.623 1.00 44.50 258 ARG A C 1
ATOM 2066 O O . ARG A 1 258 ? 1.803 20.683 -13.705 1.00 44.50 258 ARG A O 1
ATOM 2073 N N . ARG A 1 259 ? 0.276 22.316 -14.105 1.00 32.44 259 ARG A N 1
ATOM 2074 C CA . ARG A 1 259 ? 1.215 23.415 -14.365 1.00 32.44 259 ARG A CA 1
ATOM 2075 C C . ARG A 1 259 ? 1.959 23.775 -13.086 1.00 32.44 259 ARG A C 1
ATOM 2077 O O . ARG A 1 259 ? 1.327 23.684 -12.007 1.00 32.44 259 ARG A O 1
#

Nearest PDB structures (foldseek):
  6c8v-assembly1_A  TM=5.678E-01  e=1.723E-04  Methylorubrum extorquens

Secondary structure (DSSP, 8-state):
----------SS-----TT-TTGGG------GGGHHHHHHHHHHHT-SEEEE--TTTT--SGGGTT--BHHHHHHHHHHHHHHHHHHHHTT--SEEEETTTEETTGGGS--PPPPTTS-TTGGGTT--EE-TTSEEES-TTT--EEEETTTS-HHHHHHH-HHHHHHHT--GGGSTTTTBTTHHHHTT--HHHHHHHHS-SSS--HHHHHHHHHIIIIIGGGS-HHHHHHHHHHS-TTSBP----SSBHHHHHHS----

Mean predicted aligned error: 9.03 Å

Radius of gyration: 19.64 Å; Cα contacts (8 Å, |Δi|>4): 329; chains: 1; bounding box: 46×50×43 Å